Protein AF-A0A1Y0XZ09-F1 (afdb_monomer)

Sequence (210 aa):
MRRSHIVAVKHGRDKGRHFQITEMSAFDCEGWARNAVSEAYRCALASDAPLLQTLAGGFRDFFEAPEVEPIKLPSDGSLTADDPIIKQAQKERAQAAEEASEQKREQSPMQLVASIGLQLFYRLPRASQSAILNELMACVSVKVGEAYLPIMELRDTGWTLTEQAADEYVTDPLTVRLLQREAFAIHADFFTAAVPYIYQAVRARLSLYP

pLDDT: mean 79.14, std 11.54, range [51.84, 97.06]

Structure (mmCIF, N/CA/C/O backbone):
data_AF-A0A1Y0XZ09-F1
#
_entry.id   AF-A0A1Y0XZ09-F1
#
loop_
_atom_site.group_PDB
_atom_site.id
_atom_site.type_symbol
_atom_site.label_atom_id
_atom_site.label_alt_id
_atom_site.label_comp_id
_atom_site.label_asym_id
_atom_site.label_entity_id
_atom_site.label_seq_id
_atom_site.pdbx_PDB_ins_code
_atom_site.Cartn_x
_atom_site.Cartn_y
_atom_site.Cartn_z
_atom_site.occupancy
_atom_site.B_iso_or_equiv
_atom_site.auth_seq_id
_atom_site.auth_comp_id
_atom_site.auth_asym_id
_atom_site.auth_atom_id
_atom_site.pdbx_PDB_model_num
ATOM 1 N N . MET A 1 1 ? 7.298 19.647 2.225 1.00 67.50 1 MET A N 1
ATOM 2 C CA . MET A 1 1 ? 8.187 19.073 1.188 1.00 67.50 1 MET A CA 1
ATOM 3 C C . MET A 1 1 ? 7.806 17.607 1.052 1.00 67.50 1 MET A C 1
ATOM 5 O O . MET A 1 1 ? 7.663 16.981 2.092 1.00 67.50 1 MET A O 1
ATOM 9 N N . ARG A 1 2 ? 7.543 17.096 -0.160 1.00 87.25 2 ARG A N 1
ATOM 10 C CA . ARG A 1 2 ? 7.154 15.684 -0.360 1.00 87.25 2 ARG A CA 1
ATOM 11 C C . ARG A 1 2 ? 8.355 14.773 -0.114 1.00 87.25 2 ARG A C 1
ATOM 13 O O . ARG A 1 2 ? 9.469 15.135 -0.503 1.00 87.25 2 ARG A O 1
ATOM 20 N N . ARG A 1 3 ? 8.148 13.623 0.528 1.00 91.12 3 ARG A N 1
ATOM 21 C CA . ARG A 1 3 ? 9.209 12.627 0.721 1.00 91.12 3 ARG A CA 1
ATOM 22 C C . ARG A 1 3 ? 9.594 12.019 -0.627 1.00 91.12 3 ARG A C 1
ATOM 24 O O . ARG A 1 3 ? 8.759 11.842 -1.511 1.00 91.12 3 ARG A O 1
ATOM 31 N N . SER A 1 4 ? 10.873 11.696 -0.793 1.00 93.50 4 SER A N 1
ATOM 32 C CA . SER A 1 4 ? 11.333 10.917 -1.941 1.00 93.50 4 SER A CA 1
ATOM 33 C C . SER A 1 4 ? 12.348 9.877 -1.500 1.00 93.50 4 SER A C 1
ATOM 35 O O . SER A 1 4 ? 13.131 10.117 -0.579 1.00 93.50 4 SER A O 1
ATOM 37 N N . HIS A 1 5 ? 12.306 8.718 -2.142 1.00 94.19 5 HIS A N 1
ATOM 38 C CA . HIS A 1 5 ? 13.133 7.568 -1.820 1.00 94.19 5 HIS A CA 1
ATOM 39 C C . HIS A 1 5 ? 13.732 6.990 -3.103 1.00 94.19 5 HIS A C 1
ATOM 41 O O . HIS A 1 5 ? 13.018 6.783 -4.082 1.00 94.19 5 HIS A O 1
ATOM 47 N N . ILE A 1 6 ? 15.045 6.745 -3.110 1.00 96.44 6 ILE A N 1
ATOM 48 C CA . ILE A 1 6 ? 15.734 6.122 -4.245 1.00 96.44 6 ILE A CA 1
ATOM 49 C C . ILE A 1 6 ? 15.958 4.645 -3.932 1.00 96.44 6 ILE A C 1
ATOM 51 O O . ILE A 1 6 ? 16.632 4.300 -2.961 1.00 96.44 6 ILE A O 1
ATOM 55 N N . VAL A 1 7 ? 15.441 3.784 -4.802 1.00 96.19 7 VAL A N 1
ATOM 56 C CA . VAL A 1 7 ? 15.574 2.331 -4.740 1.00 96.19 7 VAL A CA 1
ATOM 57 C C . VAL A 1 7 ? 16.591 1.882 -5.783 1.00 96.19 7 VAL A C 1
ATOM 59 O O . VAL A 1 7 ? 16.366 2.023 -6.984 1.00 96.19 7 VAL A O 1
ATOM 62 N N . ALA A 1 8 ? 17.706 1.311 -5.329 1.00 95.94 8 ALA A N 1
ATOM 63 C CA . ALA A 1 8 ? 18.694 0.671 -6.195 1.00 95.94 8 ALA A CA 1
ATOM 64 C C . ALA A 1 8 ? 18.482 -0.850 -6.211 1.00 95.94 8 ALA A C 1
ATOM 66 O O . ALA A 1 8 ? 18.524 -1.507 -5.164 1.00 95.94 8 ALA A O 1
ATOM 67 N N . VAL A 1 9 ? 18.282 -1.428 -7.397 1.00 95.19 9 VAL A N 1
ATOM 68 C CA . VAL A 1 9 ? 18.053 -2.871 -7.549 1.00 95.19 9 VAL A CA 1
ATOM 69 C C . VAL A 1 9 ? 19.378 -3.630 -7.455 1.00 95.19 9 VAL A C 1
ATOM 71 O O . VAL A 1 9 ? 20.308 -3.402 -8.229 1.00 95.19 9 VAL A O 1
ATOM 74 N N . LYS A 1 10 ? 19.476 -4.561 -6.497 1.00 93.56 10 LYS A N 1
ATOM 75 C CA . LYS A 1 10 ? 20.728 -5.279 -6.179 1.00 93.56 10 LYS A CA 1
ATOM 76 C C . LYS A 1 10 ? 20.899 -6.615 -6.911 1.00 93.56 10 LYS A C 1
ATOM 78 O O . LYS A 1 10 ? 22.029 -7.069 -7.098 1.00 93.56 10 LYS A O 1
ATOM 83 N N . HIS A 1 11 ? 19.798 -7.246 -7.312 1.00 91.50 11 HIS A N 1
ATOM 84 C CA . HIS A 1 11 ? 19.760 -8.609 -7.850 1.00 91.50 11 HIS A CA 1
ATOM 85 C C . HIS A 1 11 ? 18.766 -8.710 -9.013 1.00 91.50 11 HIS A C 1
ATOM 87 O O . HIS A 1 11 ? 17.938 -7.821 -9.184 1.00 91.50 11 HIS A O 1
ATOM 93 N N . GLY A 1 12 ? 18.830 -9.805 -9.775 1.00 93.12 12 GLY A N 1
ATOM 94 C CA . GLY A 1 12 ? 17.902 -10.059 -10.879 1.00 93.12 12 GLY A CA 1
ATOM 95 C C . GLY A 1 12 ? 18.271 -9.338 -12.177 1.00 93.12 12 GLY A C 1
ATOM 96 O O . GLY A 1 12 ? 19.380 -8.812 -12.315 1.00 93.12 12 GLY A O 1
ATOM 97 N N . ARG A 1 13 ? 17.343 -9.343 -13.140 1.00 93.75 13 ARG A N 1
ATOM 98 C CA . ARG A 1 13 ? 17.569 -8.785 -14.492 1.00 93.75 13 ARG A CA 1
ATOM 99 C C . ARG A 1 13 ? 17.681 -7.260 -14.516 1.00 93.75 13 ARG A C 1
ATOM 101 O O . ARG A 1 13 ? 18.361 -6.714 -15.375 1.00 93.75 13 ARG A O 1
ATOM 108 N N . ASP A 1 14 ? 17.106 -6.589 -13.526 1.00 95.31 14 ASP A N 1
ATOM 109 C CA . ASP A 1 14 ? 17.149 -5.130 -13.391 1.00 95.31 14 ASP A CA 1
ATOM 110 C C . ASP A 1 14 ? 18.286 -4.635 -12.479 1.00 95.31 14 ASP A C 1
ATOM 112 O O . ASP A 1 14 ? 18.285 -3.482 -12.047 1.00 95.31 14 ASP A O 1
ATOM 116 N N . LYS A 1 15 ? 19.269 -5.487 -12.149 1.00 95.44 15 LYS A N 1
ATOM 117 C CA . LYS A 1 15 ? 20.400 -5.112 -11.288 1.00 95.44 15 LYS A CA 1
ATOM 118 C C . LYS A 1 15 ? 21.096 -3.841 -11.793 1.00 95.44 15 LYS A C 1
ATOM 120 O O . LYS A 1 15 ? 21.485 -3.749 -12.952 1.00 95.44 15 LYS A O 1
ATOM 125 N N . GLY A 1 16 ? 21.322 -2.890 -10.885 1.00 93.19 16 GLY A N 1
ATOM 126 C CA . GLY A 1 16 ? 21.976 -1.611 -11.177 1.00 93.19 16 GLY A CA 1
ATOM 127 C C . GLY A 1 16 ? 21.023 -0.512 -11.653 1.00 93.19 16 GLY A C 1
ATOM 128 O O . GLY A 1 16 ? 21.429 0.651 -11.715 1.00 93.19 16 GLY A O 1
ATOM 129 N N . ARG A 1 17 ? 19.751 -0.833 -11.926 1.00 94.88 17 ARG A N 1
ATOM 130 C CA . ARG A 1 17 ? 18.728 0.184 -12.178 1.00 94.88 17 ARG A CA 1
ATOM 131 C C . ARG A 1 17 ? 18.366 0.918 -10.893 1.00 94.88 17 ARG A C 1
ATOM 133 O O . ARG A 1 17 ? 18.389 0.351 -9.796 1.00 94.88 17 ARG A O 1
ATOM 140 N N . HIS A 1 18 ? 18.029 2.190 -11.063 1.00 96.44 18 HIS A N 1
ATOM 141 C CA . HIS A 1 18 ? 17.631 3.085 -9.987 1.00 96.44 18 HIS A CA 1
ATOM 142 C C . HIS A 1 18 ? 16.224 3.593 -10.256 1.00 96.44 18 HIS A C 1
ATOM 144 O O . HIS A 1 18 ? 15.925 4.052 -11.359 1.00 96.44 18 HIS A O 1
ATOM 150 N N . PHE A 1 19 ? 15.389 3.538 -9.230 1.00 97.06 19 PHE A N 1
ATOM 151 C CA . PHE A 1 19 ? 14.029 4.045 -9.258 1.00 97.06 19 PHE A CA 1
ATOM 152 C C . PHE A 1 19 ? 13.881 5.113 -8.185 1.00 97.06 19 PHE A C 1
ATOM 154 O O . PHE A 1 19 ? 14.426 4.978 -7.092 1.00 97.06 19 PHE A O 1
ATOM 161 N N . GLN A 1 20 ? 13.155 6.174 -8.493 1.00 96.75 20 GLN A N 1
ATOM 162 C CA . GLN A 1 20 ? 12.732 7.178 -7.537 1.00 96.75 20 GLN A CA 1
ATOM 163 C C . GLN A 1 20 ? 11.253 6.972 -7.248 1.00 96.75 20 GLN A C 1
ATOM 165 O O . GLN A 1 20 ? 10.439 6.868 -8.159 1.00 96.75 20 GLN A O 1
ATOM 170 N N . ILE A 1 21 ? 10.927 6.926 -5.968 1.00 96.38 21 ILE A N 1
ATOM 171 C CA . ILE A 1 21 ? 9.567 6.884 -5.458 1.00 96.38 21 ILE A CA 1
ATOM 172 C C . ILE A 1 21 ? 9.332 8.231 -4.799 1.00 96.38 21 ILE A C 1
ATOM 174 O O . ILE A 1 21 ? 10.033 8.590 -3.848 1.00 96.38 21 ILE A O 1
ATOM 178 N N . THR A 1 22 ? 8.388 8.997 -5.324 1.00 95.38 22 THR A N 1
ATOM 179 C CA . THR A 1 22 ? 8.042 10.311 -4.787 1.00 95.38 22 THR A CA 1
ATOM 180 C C . THR A 1 22 ? 6.669 10.223 -4.168 1.00 95.38 22 THR A C 1
ATOM 182 O O . THR A 1 22 ? 5.729 9.836 -4.839 1.00 95.38 22 THR A O 1
ATOM 185 N N . GLU A 1 23 ? 6.541 10.607 -2.905 1.00 94.00 23 GLU A N 1
ATOM 186 C CA . GLU A 1 23 ? 5.248 10.651 -2.229 1.00 94.00 23 GLU A CA 1
ATOM 187 C C . GLU A 1 23 ? 4.204 11.412 -3.069 1.00 94.00 23 GLU A C 1
ATOM 189 O O . GLU A 1 23 ? 4.498 12.477 -3.631 1.00 94.00 23 GLU A O 1
ATOM 194 N N . MET A 1 24 ? 2.994 10.858 -3.176 1.00 92.94 24 MET A N 1
ATOM 195 C CA . MET A 1 24 ? 1.895 11.486 -3.913 1.00 92.94 24 MET A CA 1
ATOM 196 C C . MET A 1 24 ? 1.403 12.758 -3.198 1.00 92.94 24 MET A C 1
ATOM 198 O O . MET A 1 24 ? 1.894 13.144 -2.132 1.00 92.94 24 MET A O 1
ATOM 202 N N . SER A 1 25 ? 0.458 13.490 -3.796 1.00 92.00 25 SER A N 1
ATOM 203 C CA . SER A 1 25 ? -0.171 14.590 -3.058 1.00 92.00 25 SER A CA 1
ATOM 204 C C . SER A 1 25 ? -0.990 14.036 -1.888 1.00 92.00 25 SER A C 1
ATOM 206 O O . SER A 1 25 ? -1.489 12.920 -1.962 1.00 92.00 25 SER A O 1
ATOM 208 N N . ALA A 1 26 ? -1.178 14.816 -0.818 1.00 88.06 26 ALA A N 1
ATOM 209 C CA . ALA A 1 26 ? -1.985 14.371 0.322 1.00 88.06 26 ALA A CA 1
ATOM 210 C C . ALA A 1 26 ? -3.408 13.938 -0.092 1.00 88.06 26 ALA A C 1
ATOM 212 O O . ALA A 1 26 ? -3.933 12.978 0.462 1.00 88.06 26 ALA A O 1
ATOM 213 N N . PHE A 1 27 ? -3.992 14.602 -1.099 1.00 87.69 27 PHE A N 1
ATOM 214 C CA . PHE A 1 27 ? -5.291 14.237 -1.668 1.00 87.69 27 PHE A CA 1
ATOM 215 C C . PHE A 1 27 ? -5.256 12.882 -2.383 1.00 87.69 27 PHE A C 1
ATOM 217 O O . PHE A 1 27 ? -6.149 12.065 -2.170 1.00 87.69 27 PHE A O 1
ATOM 224 N N . ASP A 1 28 ? -4.220 12.620 -3.183 1.00 89.88 28 ASP A N 1
ATOM 225 C CA . ASP A 1 28 ? -4.055 11.331 -3.867 1.00 89.88 28 ASP A CA 1
ATOM 226 C C . ASP A 1 28 ? -3.794 10.207 -2.858 1.00 89.88 28 ASP A C 1
ATOM 228 O O . ASP A 1 28 ? -4.369 9.129 -2.968 1.00 89.88 28 ASP A O 1
ATOM 232 N N . CYS A 1 29 ? -2.978 10.465 -1.829 1.00 88.19 29 CYS A N 1
ATOM 233 C CA . CYS A 1 29 ? -2.725 9.507 -0.757 1.00 88.19 29 CYS A CA 1
ATOM 234 C C . CYS A 1 29 ? -4.001 9.164 0.021 1.00 88.19 29 CYS A C 1
ATOM 236 O O . CYS A 1 29 ? -4.243 7.993 0.312 1.00 88.19 29 CYS A O 1
ATOM 238 N N . GLU A 1 30 ? -4.823 10.163 0.362 1.00 83.69 30 GLU A N 1
ATOM 239 C CA . GLU A 1 30 ? -6.111 9.937 1.025 1.00 83.69 30 GLU A CA 1
ATOM 240 C C . GLU A 1 30 ? -7.072 9.157 0.119 1.00 83.69 30 GLU A C 1
ATOM 242 O O . GLU A 1 30 ? -7.715 8.210 0.578 1.00 83.69 30 GLU A O 1
ATOM 247 N N . GLY A 1 31 ? -7.154 9.525 -1.164 1.00 85.94 31 GLY A N 1
ATOM 248 C CA . GLY A 1 31 ? -7.962 8.827 -2.164 1.00 85.94 31 GLY A CA 1
ATOM 249 C C . GLY A 1 31 ? -7.570 7.356 -2.284 1.00 85.94 31 GLY A C 1
ATOM 250 O O . GLY A 1 31 ? -8.417 6.474 -2.128 1.00 85.94 31 GLY A O 1
ATOM 251 N N . TRP A 1 32 ? -6.275 7.089 -2.438 1.00 88.81 32 TRP A N 1
ATOM 252 C CA . TRP A 1 32 ? -5.725 5.739 -2.456 1.00 88.81 32 TRP A CA 1
ATOM 253 C C . TRP A 1 32 ? -6.041 4.967 -1.166 1.00 88.81 32 TRP A C 1
ATOM 255 O O . TRP A 1 32 ? -6.543 3.843 -1.223 1.00 88.81 32 TRP A O 1
ATOM 265 N N . ALA A 1 33 ? -5.806 5.562 0.009 1.00 83.44 33 ALA A N 1
ATOM 266 C CA . ALA A 1 33 ? -6.058 4.901 1.290 1.00 83.44 33 ALA A CA 1
ATOM 267 C C . ALA A 1 33 ? -7.548 4.550 1.454 1.00 83.44 33 ALA A C 1
ATOM 269 O O . ALA A 1 33 ? -7.886 3.442 1.876 1.00 83.44 33 ALA A O 1
ATOM 270 N N . ARG A 1 34 ? -8.453 5.456 1.057 1.00 79.62 34 ARG A N 1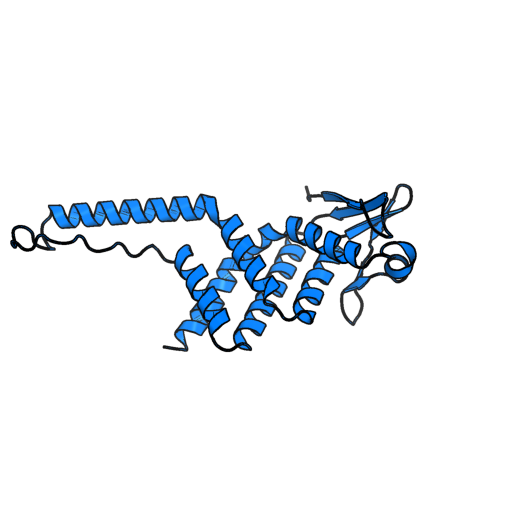
ATOM 271 C CA . ARG A 1 34 ? -9.905 5.215 1.026 1.00 79.62 34 ARG A CA 1
ATOM 272 C C . ARG A 1 34 ? -10.291 4.096 0.066 1.00 79.62 34 ARG A C 1
ATOM 274 O O . ARG A 1 34 ? -11.120 3.260 0.434 1.00 79.62 34 ARG A O 1
ATOM 281 N N . ASN A 1 35 ? -9.700 4.054 -1.127 1.00 84.31 35 ASN A N 1
ATOM 282 C CA . ASN A 1 35 ? -9.935 2.993 -2.106 1.00 84.31 35 ASN A CA 1
ATOM 283 C C . ASN A 1 35 ? -9.484 1.635 -1.556 1.00 84.31 35 ASN A C 1
ATOM 285 O O . ASN A 1 35 ? -10.267 0.683 -1.550 1.00 84.31 35 ASN A O 1
ATOM 289 N N . ALA A 1 36 ? -8.268 1.567 -1.007 1.00 81.94 36 ALA A N 1
ATOM 290 C CA . ALA A 1 36 ? -7.706 0.359 -0.410 1.00 81.94 36 ALA A CA 1
ATOM 291 C C . ALA A 1 36 ? -8.579 -0.183 0.733 1.00 81.94 36 ALA A C 1
ATOM 293 O O . ALA A 1 36 ? -8.870 -1.378 0.806 1.00 81.94 36 ALA A O 1
ATOM 294 N N . VAL A 1 37 ? -9.048 0.716 1.596 1.00 75.69 37 VAL A N 1
ATOM 295 C CA . VAL A 1 37 ? -9.983 0.408 2.680 1.00 75.69 37 VAL A CA 1
ATOM 296 C C . VAL A 1 37 ? -11.326 -0.091 2.159 1.00 75.69 37 VAL A C 1
ATOM 298 O O . VAL A 1 37 ? -11.847 -1.088 2.657 1.00 75.69 37 VAL A O 1
ATOM 301 N N . SER A 1 38 ? -11.909 0.605 1.185 1.00 78.44 38 SER A N 1
ATOM 302 C CA . SER A 1 38 ? -13.236 0.277 0.654 1.00 78.44 38 SER A CA 1
ATOM 303 C C . SER A 1 38 ? -13.236 -1.097 -0.005 1.00 78.44 38 SER A C 1
ATOM 305 O O . SER A 1 38 ? -14.184 -1.868 0.150 1.00 78.44 38 SER A O 1
ATOM 307 N N . GLU A 1 39 ? -12.146 -1.428 -0.692 1.00 81.75 39 GLU A N 1
ATOM 308 C CA . GLU A 1 39 ? -11.909 -2.752 -1.253 1.00 81.75 39 GLU A CA 1
ATOM 309 C C . GLU A 1 39 ? -11.793 -3.813 -0.152 1.00 81.75 39 GLU A C 1
ATOM 311 O O . GLU A 1 39 ? -12.484 -4.829 -0.203 1.00 81.75 39 GLU A O 1
ATOM 316 N N . ALA A 1 40 ? -10.991 -3.553 0.888 1.00 75.12 40 ALA A N 1
ATOM 317 C CA . ALA A 1 40 ? -10.848 -4.449 2.036 1.00 75.12 40 ALA A CA 1
ATOM 318 C C . ALA A 1 40 ? -12.187 -4.719 2.726 1.00 75.12 40 ALA A C 1
ATOM 320 O O . ALA A 1 40 ? -12.512 -5.870 3.021 1.00 75.12 40 ALA A O 1
ATOM 321 N N . TYR A 1 41 ? -12.997 -3.678 2.915 1.00 74.38 41 TYR A N 1
ATOM 322 C CA . TYR A 1 41 ? -14.344 -3.796 3.454 1.00 74.38 41 TYR A CA 1
ATOM 323 C C . TYR A 1 41 ? -15.259 -4.623 2.540 1.00 74.38 41 TYR A C 1
ATOM 325 O O . TYR A 1 41 ? -15.929 -5.537 3.018 1.00 74.38 41 TYR A O 1
ATOM 333 N N . ARG A 1 42 ? -15.257 -4.372 1.222 1.00 78.69 42 ARG A N 1
ATOM 334 C CA . ARG A 1 42 ? -16.059 -5.149 0.261 1.00 78.69 42 ARG A CA 1
ATOM 335 C C . ARG A 1 42 ? -15.681 -6.629 0.277 1.00 78.69 42 ARG A C 1
ATOM 337 O O . ARG A 1 42 ? -16.567 -7.480 0.293 1.00 78.69 42 ARG A O 1
ATOM 344 N N . CYS A 1 43 ? -14.388 -6.942 0.314 1.00 73.56 43 CYS A N 1
ATOM 345 C CA . CYS A 1 43 ? -13.918 -8.320 0.420 1.00 73.56 43 CYS A CA 1
ATOM 346 C C . CYS A 1 43 ? -14.302 -8.958 1.759 1.00 73.56 43 CYS A C 1
ATOM 348 O O . CYS A 1 43 ? -14.711 -10.115 1.776 1.00 73.56 43 CYS A O 1
ATOM 350 N N . ALA A 1 44 ? -14.236 -8.208 2.862 1.00 68.81 44 ALA A N 1
ATOM 351 C CA . ALA A 1 44 ? -14.658 -8.691 4.174 1.00 68.81 44 ALA A CA 1
ATOM 352 C C . ALA A 1 44 ? -16.167 -8.972 4.249 1.00 68.81 44 ALA A C 1
ATOM 354 O O . ALA A 1 44 ? -16.569 -9.923 4.910 1.00 68.81 44 ALA A O 1
ATOM 355 N N . LEU A 1 45 ? -16.999 -8.196 3.545 1.00 71.25 45 LEU A N 1
ATOM 356 C CA . LEU A 1 45 ? -18.433 -8.474 3.410 1.00 71.25 45 LEU A CA 1
ATOM 357 C C . LEU A 1 45 ? -18.732 -9.723 2.574 1.00 71.25 45 LEU A C 1
ATOM 359 O O . LEU A 1 45 ? -19.766 -10.352 2.781 1.00 71.25 45 LEU A O 1
ATOM 363 N N . ALA A 1 46 ? -17.867 -10.042 1.611 1.00 71.75 46 ALA A N 1
ATOM 364 C CA . ALA A 1 46 ? -18.010 -11.214 0.756 1.00 71.75 46 ALA A CA 1
ATOM 365 C C . ALA A 1 46 ? -17.474 -12.502 1.407 1.00 71.75 46 ALA A C 1
ATOM 367 O O . ALA A 1 46 ? -17.817 -13.591 0.953 1.00 71.75 46 ALA A O 1
ATOM 368 N N . SER A 1 47 ? -16.630 -12.395 2.440 1.00 62.50 47 SER A N 1
ATOM 369 C CA . SER A 1 47 ? -16.141 -13.544 3.203 1.00 62.50 47 SER A CA 1
ATOM 370 C C . SER A 1 47 ? -17.087 -13.889 4.349 1.00 62.50 47 SER A C 1
ATOM 372 O O . SER A 1 47 ? -17.559 -12.989 5.045 1.00 62.50 47 SER A O 1
ATOM 374 N N . ASP A 1 48 ? -17.270 -15.181 4.621 1.00 57.50 48 ASP A N 1
ATOM 375 C CA . ASP A 1 48 ? -17.867 -15.632 5.877 1.00 57.50 48 ASP A CA 1
ATOM 376 C C . ASP A 1 48 ? -17.097 -15.028 7.074 1.00 57.50 48 ASP A C 1
ATOM 378 O O . ASP A 1 48 ? -15.938 -14.623 6.962 1.00 57.50 48 ASP A O 1
ATOM 382 N N . ALA A 1 49 ? -17.759 -14.913 8.224 1.00 60.16 49 ALA A N 1
ATOM 383 C CA . ALA A 1 49 ? -17.434 -14.023 9.345 1.00 60.16 49 ALA A CA 1
ATOM 384 C C . ALA A 1 49 ? -15.982 -13.937 9.909 1.00 60.16 49 ALA A C 1
ATOM 386 O O . ALA A 1 49 ? -15.693 -12.905 10.528 1.00 60.16 49 ALA A O 1
ATOM 387 N N . PRO A 1 50 ? -15.046 -14.908 9.764 1.00 68.56 50 PRO A N 1
ATOM 388 C CA . PRO A 1 50 ? -13.744 -14.847 10.445 1.00 68.56 50 PRO A CA 1
ATOM 389 C C . PRO A 1 50 ? -12.891 -13.593 10.191 1.00 68.56 50 PRO A C 1
ATOM 391 O O . PRO A 1 50 ? -12.190 -13.130 11.097 1.00 68.56 50 PRO A O 1
ATOM 394 N N . LEU A 1 51 ? -12.943 -13.007 8.988 1.00 65.19 51 LEU A N 1
ATOM 395 C CA . LEU A 1 51 ? -12.197 -11.778 8.692 1.00 65.19 51 LEU A CA 1
ATOM 396 C C . LEU A 1 51 ? -12.785 -10.577 9.438 1.00 65.19 51 LEU A C 1
ATOM 398 O O . LEU A 1 51 ? -12.047 -9.832 10.084 1.00 65.19 51 LEU A O 1
ATOM 402 N N . LEU A 1 52 ? -14.110 -10.430 9.398 1.00 65.62 52 LEU A N 1
ATOM 403 C CA . LEU A 1 52 ? -14.824 -9.372 10.109 1.00 65.62 52 LEU A CA 1
ATOM 404 C C . LEU A 1 52 ? -14.652 -9.492 11.625 1.00 65.62 52 LEU A C 1
ATOM 406 O O . LEU A 1 52 ? -14.481 -8.473 12.280 1.00 65.62 52 LEU A O 1
ATOM 410 N N . GLN A 1 53 ? -14.619 -10.707 12.180 1.00 68.50 53 GLN A N 1
ATOM 411 C CA . GLN A 1 53 ? -14.348 -10.918 13.606 1.00 68.50 53 GLN A CA 1
ATOM 412 C C . GLN A 1 53 ? -12.903 -10.578 13.991 1.00 68.50 53 GLN A C 1
ATOM 414 O O . GLN A 1 53 ? -12.680 -9.963 15.030 1.00 68.50 53 GLN A O 1
ATOM 419 N N . THR A 1 54 ? -11.922 -10.911 13.142 1.00 68.62 54 THR A N 1
ATOM 420 C CA . THR A 1 54 ? -10.522 -10.500 13.371 1.00 68.62 54 THR A CA 1
ATOM 421 C C . THR A 1 54 ? -10.409 -8.972 13.397 1.00 68.62 54 THR A C 1
ATOM 423 O O . THR A 1 54 ? -9.739 -8.407 14.258 1.00 68.62 54 THR A O 1
ATOM 426 N N . LEU A 1 55 ? -11.095 -8.302 12.467 1.00 65.06 55 LEU A N 1
ATOM 427 C CA . LEU A 1 55 ? -11.151 -6.843 12.396 1.00 65.06 55 LEU A CA 1
ATOM 428 C C . LEU A 1 55 ? -11.852 -6.231 13.600 1.00 65.06 55 LEU A C 1
ATOM 430 O O . LEU A 1 55 ? -11.345 -5.280 14.184 1.00 65.06 55 LEU A O 1
ATOM 434 N N . ALA A 1 56 ? -12.992 -6.800 13.984 1.00 67.19 56 ALA A N 1
ATOM 435 C CA . ALA A 1 56 ? -13.740 -6.406 15.165 1.00 67.19 56 ALA A CA 1
ATOM 436 C C . ALA A 1 56 ? -12.865 -6.443 16.417 1.00 67.19 56 ALA A C 1
ATOM 438 O O . ALA A 1 56 ? -12.833 -5.464 17.150 1.00 67.19 56 ALA A O 1
ATOM 439 N N . GLY A 1 57 ? -12.145 -7.551 16.634 1.00 69.25 57 GLY A N 1
ATOM 440 C CA . GLY A 1 57 ? -11.258 -7.730 17.783 1.00 69.25 57 GLY A CA 1
ATOM 441 C C . GLY A 1 57 ? -10.114 -6.721 17.782 1.00 69.25 57 GLY A C 1
ATOM 442 O O . GLY A 1 57 ? -9.957 -5.981 18.745 1.00 69.25 57 GLY A O 1
ATOM 443 N N . GLY A 1 58 ? -9.393 -6.597 16.663 1.00 67.81 58 GLY A N 1
ATOM 444 C CA . GLY A 1 58 ? -8.283 -5.644 16.555 1.00 67.81 58 GLY A CA 1
ATOM 445 C C . GLY A 1 58 ? -8.709 -4.183 16.735 1.00 67.81 58 GLY A C 1
ATOM 446 O O . GLY A 1 58 ? -7.974 -3.395 17.326 1.00 67.81 58 GLY A O 1
ATOM 447 N N . PHE A 1 59 ? -9.905 -3.814 16.263 1.00 69.25 59 PHE A N 1
ATOM 448 C CA . PHE A 1 59 ? -10.454 -2.483 16.504 1.00 69.25 59 PHE A CA 1
ATOM 449 C C . PHE A 1 59 ? -10.969 -2.297 17.928 1.00 69.25 59 PHE A C 1
ATOM 451 O O . PHE A 1 59 ? -10.751 -1.229 18.494 1.00 69.25 59 PHE A O 1
ATOM 458 N N . ARG A 1 60 ? -11.622 -3.306 18.511 1.00 66.75 60 ARG A N 1
ATOM 459 C CA . ARG A 1 60 ? -12.098 -3.282 19.897 1.00 66.75 60 ARG A CA 1
ATOM 460 C C . ARG A 1 60 ? -10.944 -3.045 20.861 1.00 66.75 60 ARG A C 1
ATOM 462 O O . ARG A 1 60 ? -10.987 -2.087 21.621 1.00 66.75 60 ARG A O 1
ATOM 469 N N . ASP A 1 61 ? -9.878 -3.831 20.735 1.00 65.31 61 ASP A N 1
ATOM 470 C CA . ASP A 1 61 ? -8.686 -3.773 21.593 1.00 65.31 61 ASP A CA 1
ATOM 471 C C . ASP A 1 61 ? -7.947 -2.419 21.546 1.00 65.31 61 ASP A C 1
ATOM 473 O O . ASP A 1 61 ? -7.032 -2.167 22.341 1.00 65.31 61 ASP A O 1
ATOM 477 N N . PHE A 1 62 ? -8.311 -1.557 20.591 1.00 62.91 62 PHE A N 1
ATOM 478 C CA . PHE A 1 62 ? -7.679 -0.267 20.353 1.00 62.91 62 PHE A CA 1
ATOM 479 C C . PHE A 1 62 ? -8.593 0.939 20.589 1.00 62.91 62 PHE A C 1
ATOM 481 O O . PHE A 1 62 ? -8.193 1.913 21.234 1.00 62.91 62 PHE A O 1
ATOM 488 N N . PHE A 1 63 ? -9.808 0.903 20.043 1.00 63.66 63 PHE A N 1
ATOM 489 C CA . PHE A 1 63 ? -10.764 2.003 20.136 1.00 63.66 63 PHE A CA 1
ATOM 490 C C . PHE A 1 63 ? -11.607 1.940 21.401 1.00 63.66 63 PHE A C 1
ATOM 492 O O . PHE A 1 63 ? -11.999 2.993 21.905 1.00 63.66 63 PHE A O 1
ATOM 499 N N . GLU A 1 64 ? -11.880 0.752 21.933 1.00 67.62 64 GLU A N 1
ATOM 500 C CA . GLU A 1 64 ? -12.632 0.623 23.177 1.00 67.62 64 GLU A CA 1
ATOM 501 C C . GLU A 1 64 ? -11.684 0.753 24.373 1.00 67.62 64 GLU A C 1
ATOM 503 O O . GLU A 1 64 ? -10.509 0.384 24.317 1.00 67.62 64 GLU A O 1
ATOM 508 N N . ALA A 1 65 ? -12.171 1.383 25.442 1.00 59.16 65 ALA A N 1
ATOM 509 C CA . ALA A 1 65 ? -11.422 1.440 26.688 1.00 59.16 65 ALA A CA 1
ATOM 510 C C . ALA A 1 65 ? -11.295 0.012 27.250 1.00 59.16 65 ALA A C 1
ATOM 512 O O . ALA A 1 65 ? -12.249 -0.761 27.130 1.00 59.16 65 ALA A O 1
ATOM 513 N N . PRO A 1 66 ? -10.152 -0.357 27.855 1.00 63.22 66 PRO A N 1
ATOM 514 C CA . PRO A 1 66 ? -10.036 -1.645 28.524 1.00 63.22 66 PRO A CA 1
ATOM 515 C C . PRO A 1 66 ? -11.125 -1.759 29.599 1.00 63.22 66 PRO A C 1
ATOM 517 O O . PRO A 1 66 ? -11.296 -0.846 30.408 1.00 63.22 66 PRO A O 1
ATOM 520 N N . GLU A 1 67 ? -11.862 -2.871 29.615 1.00 65.44 67 GLU A N 1
ATOM 521 C CA . GLU A 1 67 ? -12.787 -3.152 30.713 1.00 65.44 67 GLU A CA 1
ATOM 522 C C . GLU A 1 67 ? -11.987 -3.245 32.018 1.00 65.44 67 GLU A C 1
ATOM 524 O O . GLU A 1 67 ? -11.091 -4.077 32.170 1.00 65.44 67 GLU A O 1
ATOM 529 N N . VAL A 1 68 ? -12.280 -2.354 32.965 1.00 70.12 68 VAL A N 1
ATOM 530 C CA . VAL A 1 68 ? -11.646 -2.368 34.284 1.00 70.12 68 VAL A CA 1
ATOM 531 C C . VAL A 1 68 ? -12.259 -3.519 35.072 1.00 70.12 68 VAL A C 1
ATOM 533 O O . VAL A 1 68 ? -13.420 -3.442 35.476 1.00 70.12 68 VAL A O 1
ATOM 536 N N . GLU A 1 69 ? -11.489 -4.589 35.292 1.00 73.62 69 GLU A N 1
ATOM 537 C CA . GLU A 1 69 ? -11.967 -5.713 36.096 1.00 73.62 69 GLU A CA 1
ATOM 538 C C . GLU A 1 69 ? -12.413 -5.226 37.488 1.00 73.62 69 GLU A C 1
ATOM 540 O O . GLU A 1 69 ? -11.670 -4.498 38.168 1.00 73.62 69 GLU A O 1
ATOM 545 N N . PRO A 1 70 ? -13.609 -5.636 37.948 1.00 75.75 70 PRO A N 1
ATOM 546 C CA . PRO A 1 70 ? -14.106 -5.240 39.252 1.00 75.75 70 PRO A CA 1
ATOM 547 C C . PRO A 1 70 ? -13.167 -5.733 40.356 1.00 75.75 70 PRO A C 1
ATOM 549 O O . PRO A 1 70 ? -12.638 -6.847 40.318 1.00 75.75 70 PRO A O 1
ATOM 552 N N . ILE A 1 71 ? -12.966 -4.892 41.372 1.00 76.75 71 ILE A N 1
ATOM 553 C CA . ILE A 1 71 ? -12.174 -5.253 42.551 1.00 76.75 71 ILE A CA 1
ATOM 554 C C . ILE A 1 71 ? -12.823 -6.476 43.207 1.00 76.75 71 ILE A C 1
ATOM 556 O O . ILE A 1 71 ? -13.991 -6.431 43.595 1.00 76.75 71 ILE A O 1
ATOM 560 N N . LYS A 1 72 ? -12.060 -7.567 43.340 1.00 81.00 72 LYS A N 1
ATOM 561 C CA . LYS A 1 72 ? -12.507 -8.759 44.067 1.00 81.00 72 LYS A CA 1
ATOM 562 C C . LYS A 1 72 ? -12.693 -8.390 45.536 1.00 81.00 72 LYS A C 1
ATOM 564 O O . LYS A 1 72 ? -11.719 -8.094 46.225 1.00 81.00 72 LYS A O 1
ATOM 569 N N . LEU A 1 73 ? -13.944 -8.386 45.986 1.00 76.94 73 LEU A N 1
ATOM 570 C CA . LEU A 1 73 ? -14.282 -8.134 47.382 1.00 76.94 73 LEU A CA 1
ATOM 571 C C . LEU A 1 73 ? -13.851 -9.331 48.245 1.00 76.94 73 LEU A C 1
ATOM 573 O O . LEU A 1 73 ? -13.977 -10.478 47.800 1.00 76.94 73 LEU A O 1
ATOM 577 N N . PRO A 1 74 ? -13.340 -9.093 49.462 1.00 77.06 74 PRO A N 1
ATOM 578 C CA . PRO A 1 74 ? -13.031 -10.169 50.389 1.00 77.06 74 PRO A CA 1
ATOM 579 C C . PRO A 1 74 ? -14.310 -10.930 50.769 1.00 77.06 74 PRO A C 1
ATOM 581 O O . PRO A 1 74 ? -15.374 -10.352 50.988 1.00 77.06 74 PRO A O 1
ATOM 584 N N . SER A 1 75 ? -14.208 -12.257 50.830 1.00 75.81 75 SER A N 1
ATOM 585 C CA . SER A 1 75 ? -15.345 -13.156 51.073 1.00 75.81 75 SER A CA 1
ATOM 586 C C . SER A 1 75 ? -15.885 -13.105 52.505 1.00 75.81 75 SER A C 1
ATOM 588 O O . SER A 1 75 ? -16.899 -13.731 52.796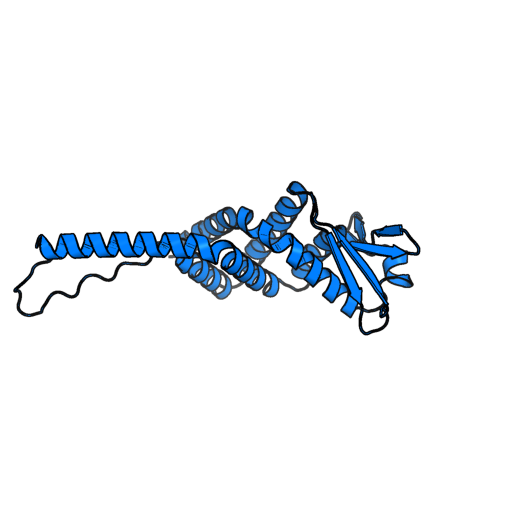 1.00 75.81 75 SER A O 1
ATOM 590 N N . ASP A 1 76 ? -15.200 -12.398 53.403 1.00 80.00 76 ASP A N 1
ATOM 591 C CA . ASP A 1 76 ? -15.563 -12.240 54.812 1.00 80.00 76 ASP A CA 1
ATOM 592 C C . ASP A 1 76 ? -16.613 -11.138 55.057 1.00 80.00 76 ASP A C 1
ATOM 594 O O . ASP A 1 76 ? -17.068 -10.969 56.186 1.00 80.00 76 ASP A O 1
ATOM 598 N N . GLY A 1 77 ? -17.021 -10.404 54.012 1.00 71.38 77 GLY A N 1
ATOM 599 C CA . GLY A 1 77 ? -18.042 -9.356 54.097 1.00 71.38 77 GLY A CA 1
ATOM 600 C C . GLY A 1 77 ? -17.572 -8.071 54.781 1.00 71.38 77 GLY A C 1
ATOM 601 O O . GLY A 1 77 ? -18.392 -7.199 55.060 1.00 71.38 77 GLY A O 1
ATOM 602 N N . SER A 1 78 ? -16.267 -7.937 55.040 1.00 74.06 78 SER A N 1
ATOM 603 C CA . SER A 1 78 ? -15.673 -6.770 55.708 1.00 74.06 78 SER A CA 1
ATOM 604 C C . SER A 1 78 ? -15.770 -5.474 54.896 1.00 74.06 78 SER A C 1
ATOM 606 O O . SER A 1 78 ? -15.713 -4.389 55.469 1.00 74.06 78 SER A O 1
ATOM 608 N N . LEU A 1 79 ? -15.940 -5.579 53.575 1.00 70.88 79 LEU A N 1
ATOM 609 C CA . LEU A 1 79 ? -16.050 -4.457 52.647 1.00 70.88 79 LEU A CA 1
ATOM 610 C C . LEU A 1 79 ? -17.192 -4.701 51.660 1.00 70.88 79 LEU A C 1
ATOM 612 O O . LEU A 1 79 ? -17.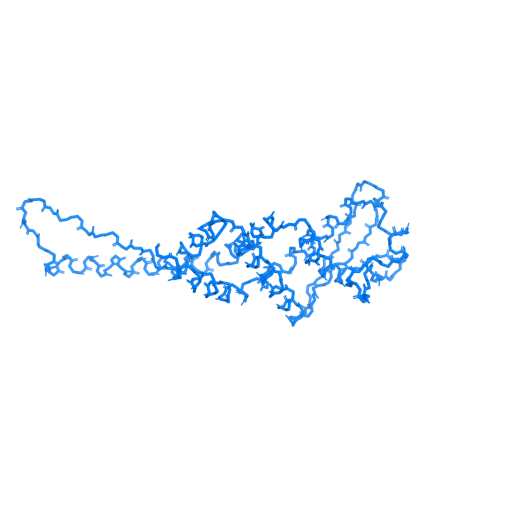362 -5.805 51.139 1.00 70.88 79 LEU A O 1
ATOM 616 N N . THR A 1 80 ? -17.957 -3.650 51.374 1.00 76.00 80 THR A N 1
ATOM 617 C CA . THR A 1 80 ? -19.052 -3.681 50.392 1.00 76.00 80 THR A CA 1
ATOM 618 C C . THR A 1 80 ? -18.690 -2.866 49.154 1.00 76.00 80 THR A C 1
ATOM 620 O O . THR A 1 80 ? -17.814 -2.006 49.200 1.00 76.00 80 THR A O 1
ATOM 623 N N . ALA A 1 81 ? -19.379 -3.104 48.035 1.00 71.19 81 ALA A N 1
ATOM 624 C CA . ALA A 1 81 ? -19.170 -2.336 46.804 1.00 71.19 81 ALA A CA 1
ATOM 625 C C . ALA A 1 81 ? -19.424 -0.823 46.976 1.00 71.19 81 ALA A C 1
ATOM 627 O O . ALA A 1 81 ? -18.885 -0.017 46.219 1.00 71.19 81 ALA A O 1
ATOM 628 N N . ASP A 1 82 ? -20.220 -0.437 47.977 1.00 76.69 82 ASP A N 1
ATOM 629 C CA . ASP A 1 82 ? -20.532 0.957 48.285 1.00 76.69 82 ASP A CA 1
ATOM 630 C C . ASP A 1 82 ? -19.540 1.633 49.233 1.00 76.69 82 ASP A C 1
ATOM 632 O O . ASP A 1 82 ? -19.651 2.844 49.454 1.00 76.69 82 ASP A O 1
ATOM 636 N N . ASP A 1 83 ? -18.567 0.883 49.756 1.00 82.88 83 ASP A N 1
ATOM 637 C CA . ASP A 1 83 ? -17.560 1.409 50.666 1.00 82.88 83 ASP A CA 1
ATOM 638 C C . ASP A 1 83 ? -16.751 2.530 49.981 1.00 82.88 83 ASP A C 1
ATOM 640 O O . ASP A 1 83 ? -16.283 2.350 48.847 1.00 82.88 83 ASP A O 1
ATOM 644 N N . PRO A 1 84 ? -16.574 3.700 50.624 1.00 82.50 84 PRO A N 1
ATOM 645 C CA . PRO A 1 84 ? -15.823 4.813 50.048 1.00 82.50 84 PRO A CA 1
ATOM 646 C C . PRO A 1 84 ? -14.400 4.421 49.628 1.00 82.50 84 PRO A C 1
ATOM 648 O O . PRO A 1 84 ? -13.900 4.953 48.637 1.00 82.50 84 PRO A O 1
ATOM 651 N N . ILE A 1 85 ? -13.772 3.460 50.317 1.00 81.81 85 ILE A N 1
ATOM 652 C CA . ILE A 1 85 ? -12.439 2.946 49.973 1.00 81.81 85 ILE A CA 1
ATOM 653 C C . ILE A 1 85 ? -12.491 2.168 48.652 1.00 81.81 85 ILE A C 1
ATOM 655 O O . ILE A 1 85 ? -11.641 2.359 47.781 1.00 81.81 85 ILE A O 1
ATOM 659 N N . ILE A 1 86 ? -13.517 1.333 48.466 1.00 79.31 86 ILE A N 1
ATOM 660 C CA . ILE A 1 86 ? -13.719 0.555 47.237 1.00 79.31 86 ILE A CA 1
ATOM 661 C C . ILE A 1 86 ? -14.052 1.483 46.064 1.00 79.31 86 ILE A C 1
ATOM 663 O O . ILE A 1 86 ? -13.477 1.326 44.986 1.00 79.31 86 ILE A O 1
ATOM 667 N N . LYS A 1 87 ? -14.908 2.493 46.267 1.00 82.12 87 LYS A N 1
ATOM 668 C CA . LYS A 1 87 ? -15.249 3.483 45.229 1.00 82.12 87 LYS A CA 1
ATOM 669 C C . LYS A 1 87 ? -14.047 4.316 44.797 1.00 82.12 87 LYS A C 1
ATOM 671 O O . LYS A 1 87 ? -13.857 4.534 43.601 1.00 82.12 87 LYS A O 1
ATOM 676 N N . GLN A 1 88 ? -13.225 4.757 45.747 1.00 85.44 88 GLN A N 1
ATOM 677 C CA . GLN A 1 88 ? -12.010 5.509 45.444 1.00 85.44 88 GLN A CA 1
ATOM 678 C C . GLN A 1 88 ? -11.003 4.643 44.673 1.00 85.44 88 GLN A C 1
ATOM 680 O O . GLN A 1 88 ? -10.508 5.070 43.634 1.00 85.44 88 GLN A O 1
ATOM 685 N N . ALA A 1 89 ? -10.788 3.395 45.098 1.00 82.31 89 ALA A N 1
ATOM 686 C CA . ALA A 1 89 ? -9.901 2.460 44.407 1.00 82.31 89 ALA A CA 1
ATOM 687 C C . ALA A 1 89 ? -10.393 2.097 42.991 1.00 82.31 89 ALA A C 1
ATOM 689 O O . ALA A 1 89 ? -9.589 1.944 42.071 1.00 82.31 89 ALA A O 1
ATOM 690 N N . GLN A 1 90 ? -11.710 1.975 42.784 1.00 83.38 90 GLN A N 1
ATOM 691 C CA . GLN A 1 90 ? -12.295 1.781 41.451 1.00 83.38 90 GLN A CA 1
ATOM 692 C C . GLN A 1 90 ? -12.072 3.003 40.558 1.00 83.38 90 GLN A C 1
ATOM 694 O O . GLN A 1 90 ? -11.698 2.848 39.398 1.00 83.38 90 GLN A O 1
ATOM 699 N N . LYS A 1 91 ? -12.259 4.212 41.099 1.00 84.69 91 LYS A N 1
ATOM 700 C CA . LYS A 1 91 ? -12.048 5.464 40.369 1.00 84.69 91 LYS A CA 1
ATOM 701 C C . LYS A 1 91 ? -10.585 5.654 39.968 1.00 84.69 91 LYS A C 1
ATOM 703 O O . LYS A 1 91 ? -10.321 5.973 38.816 1.00 84.69 91 LYS A O 1
ATOM 708 N N . GLU A 1 92 ? -9.648 5.405 40.879 1.00 85.88 92 GLU A N 1
ATOM 709 C CA . GLU A 1 92 ? -8.207 5.485 40.603 1.00 85.88 92 GLU A CA 1
ATOM 710 C C . GLU A 1 92 ? -7.770 4.456 39.554 1.00 85.88 92 GLU A C 1
ATOM 712 O O . GLU A 1 92 ? -7.003 4.780 38.651 1.00 85.88 92 GLU A O 1
ATOM 717 N N . ARG A 1 93 ? -8.307 3.229 39.608 1.00 81.38 93 ARG A N 1
ATOM 718 C CA . ARG A 1 93 ? -8.063 2.215 38.570 1.00 81.38 93 ARG A CA 1
ATOM 719 C C . ARG A 1 93 ? -8.652 2.598 37.220 1.00 81.38 93 ARG A C 1
ATOM 721 O O . ARG A 1 93 ? -8.003 2.358 36.210 1.00 81.38 93 ARG A O 1
ATOM 728 N N . ALA A 1 94 ? -9.852 3.175 37.198 1.00 80.81 94 ALA A N 1
ATOM 729 C CA . ALA A 1 94 ? -10.467 3.659 35.967 1.00 80.81 94 ALA A CA 1
ATOM 730 C C . ALA A 1 94 ? -9.645 4.791 35.341 1.00 80.81 94 ALA A C 1
ATOM 732 O O . ALA A 1 94 ? -9.371 4.737 34.149 1.00 80.81 94 ALA A O 1
ATOM 733 N N . GLN A 1 95 ? -9.170 5.741 36.150 1.00 83.31 95 GLN A N 1
ATOM 734 C CA . GLN A 1 95 ? -8.294 6.824 35.694 1.00 83.31 95 GLN A CA 1
ATOM 735 C C . GLN A 1 95 ? -6.947 6.299 35.187 1.00 83.31 95 GLN A C 1
ATOM 737 O O . GLN A 1 95 ? -6.537 6.644 34.087 1.00 83.31 95 GLN A O 1
ATOM 742 N N . ALA A 1 96 ? -6.294 5.394 35.920 1.00 82.62 96 ALA A N 1
ATOM 743 C CA . ALA A 1 96 ? -5.038 4.791 35.476 1.00 82.62 96 ALA A CA 1
ATOM 744 C C . ALA A 1 96 ? -5.206 3.954 34.192 1.00 82.62 96 ALA A C 1
ATOM 746 O O . ALA A 1 96 ? -4.310 3.919 33.350 1.00 82.62 96 ALA A O 1
ATOM 747 N N . ALA A 1 97 ? -6.347 3.277 34.025 1.00 78.12 97 ALA A N 1
ATOM 748 C CA . ALA A 1 97 ? -6.672 2.542 32.805 1.00 78.12 97 ALA A CA 1
ATOM 749 C C . ALA A 1 97 ? -6.953 3.483 31.622 1.00 78.12 97 ALA A C 1
ATOM 751 O O . ALA A 1 97 ? -6.540 3.186 30.501 1.00 78.12 97 ALA A O 1
ATOM 752 N N . GLU A 1 98 ? -7.611 4.618 31.868 1.00 76.25 98 GLU A N 1
ATOM 753 C CA . GLU A 1 98 ? -7.853 5.671 30.881 1.00 76.25 98 GLU A CA 1
ATOM 754 C C . GLU A 1 98 ? -6.530 6.303 30.429 1.00 76.25 98 GLU A C 1
ATOM 756 O O . GLU A 1 98 ? -6.227 6.259 29.237 1.00 76.25 98 GLU A O 1
ATOM 761 N N . GLU A 1 99 ? -5.673 6.725 31.362 1.00 78.75 99 GLU A N 1
ATOM 762 C CA . GLU A 1 99 ? -4.334 7.271 31.091 1.00 78.75 99 GLU A CA 1
ATOM 763 C C . GLU A 1 99 ? -3.428 6.264 30.359 1.00 78.75 99 GLU A C 1
ATOM 765 O O . GLU A 1 99 ? -2.740 6.612 29.397 1.00 78.75 99 GLU A O 1
ATOM 770 N N . ALA A 1 100 ? -3.451 4.984 30.753 1.00 72.44 100 ALA A N 1
ATOM 771 C CA . ALA A 1 100 ? -2.717 3.930 30.052 1.00 72.44 100 ALA A CA 1
ATOM 772 C C . ALA A 1 100 ? -3.272 3.682 28.639 1.00 72.44 100 ALA A C 1
ATOM 774 O O . ALA A 1 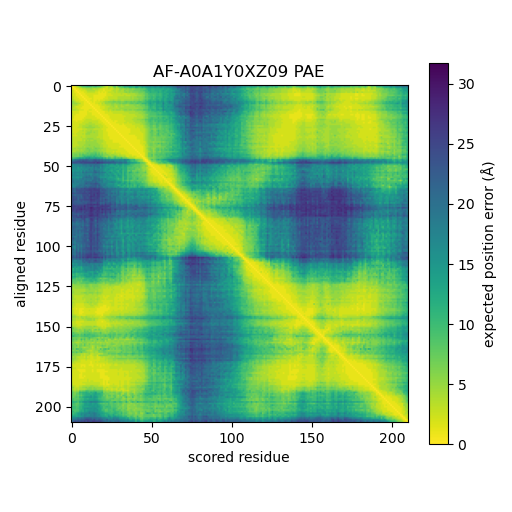100 ? -2.507 3.397 27.713 1.00 72.44 100 ALA A O 1
ATOM 775 N N . SER A 1 101 ? -4.591 3.799 28.449 1.00 64.50 101 SER A N 1
ATOM 776 C CA . SER A 1 101 ? -5.216 3.705 27.128 1.00 64.50 101 SER A CA 1
ATOM 777 C C . SER A 1 101 ? -4.840 4.894 26.244 1.00 64.50 101 SER A C 1
ATOM 779 O O . SER A 1 101 ? -4.552 4.694 25.067 1.00 64.50 101 SER A O 1
ATOM 781 N N . GLU A 1 102 ? -4.757 6.104 26.801 1.00 66.19 102 GLU A N 1
ATOM 782 C CA . GLU A 1 102 ? -4.319 7.314 26.102 1.00 66.19 102 GLU A CA 1
ATOM 783 C C . GLU A 1 102 ? -2.844 7.220 25.704 1.00 66.19 102 GLU A C 1
ATOM 785 O O . GLU A 1 102 ? -2.524 7.369 24.527 1.00 66.19 102 GLU A O 1
ATOM 790 N N . GLN A 1 103 ? -1.954 6.821 26.616 1.00 65.06 103 GLN A N 1
ATOM 791 C CA . GLN A 1 103 ? -0.538 6.601 26.294 1.00 65.06 103 GLN A CA 1
ATOM 792 C C . GLN A 1 103 ? -0.336 5.498 25.240 1.00 65.06 103 GLN A C 1
ATOM 794 O O . GLN A 1 103 ? 0.482 5.641 24.326 1.00 65.06 103 GLN A O 1
ATOM 799 N N . LYS A 1 104 ? -1.112 4.404 25.304 1.00 62.75 104 LYS A N 1
ATOM 800 C CA . LYS A 1 104 ? -1.106 3.343 24.279 1.00 62.75 104 LYS A CA 1
ATOM 801 C C . LYS A 1 104 ? -1.637 3.855 22.932 1.00 62.75 104 LYS A C 1
ATOM 803 O O . LYS A 1 104 ? -1.104 3.467 21.886 1.00 62.75 104 LYS A O 1
ATOM 808 N N . ARG A 1 105 ? -2.649 4.730 22.941 1.00 59.59 105 ARG A N 1
ATOM 809 C CA . ARG A 1 105 ? -3.217 5.399 21.754 1.00 59.59 105 ARG A CA 1
ATOM 810 C C . ARG A 1 105 ? -2.286 6.449 21.158 1.00 59.59 105 ARG A C 1
ATOM 812 O O . ARG A 1 105 ? -2.390 6.680 19.961 1.00 59.59 105 ARG A O 1
ATOM 819 N N . GLU A 1 106 ? -1.379 7.038 21.934 1.00 55.31 106 GLU A N 1
ATOM 820 C CA . GLU A 1 106 ? -0.375 7.997 21.453 1.00 55.31 106 GLU A CA 1
ATOM 821 C C . GLU A 1 106 ? 0.874 7.311 20.877 1.00 55.31 106 GLU A C 1
ATOM 823 O O . GLU A 1 106 ? 1.388 7.735 19.842 1.00 55.31 106 GLU A O 1
ATOM 828 N N . GLN A 1 107 ? 1.351 6.219 21.487 1.00 54.41 107 GLN A N 1
ATOM 829 C CA . GLN A 1 107 ? 2.596 5.556 21.063 1.00 54.41 107 GLN A CA 1
ATOM 830 C C . GLN A 1 107 ? 2.410 4.495 19.964 1.00 54.41 107 GLN A C 1
ATOM 832 O O . GLN A 1 107 ? 3.344 4.230 19.206 1.00 54.41 107 GLN A O 1
ATOM 837 N N . SER A 1 108 ? 1.224 3.886 19.844 1.00 56.41 108 SER A N 1
ATOM 838 C CA . SER A 1 108 ? 0.961 2.783 18.902 1.00 56.41 108 SER A CA 1
ATOM 839 C C . SER A 1 108 ? -0.015 3.024 17.729 1.00 56.41 108 SER A C 1
ATOM 841 O O . SER A 1 108 ? -0.221 2.071 16.971 1.00 56.41 108 SER A O 1
ATOM 843 N N . PRO A 1 109 ? -0.590 4.222 17.474 1.00 54.69 109 PRO A N 1
ATOM 844 C CA . PRO A 1 109 ? -1.633 4.374 16.461 1.00 54.69 109 PRO A CA 1
ATOM 845 C C . PRO A 1 109 ? -1.081 4.097 15.064 1.00 54.69 109 PRO A C 1
ATOM 847 O O . PRO A 1 109 ? -1.657 3.303 14.335 1.00 54.69 109 PRO A O 1
ATOM 850 N N . MET A 1 110 ? 0.092 4.632 14.716 1.00 54.06 110 MET A N 1
ATOM 851 C CA . MET A 1 110 ? 0.715 4.371 13.414 1.00 54.06 110 MET A CA 1
ATOM 852 C C . MET A 1 110 ? 1.081 2.898 13.210 1.00 54.06 110 MET A C 1
ATOM 854 O O . MET A 1 110 ? 0.856 2.361 12.130 1.00 54.06 110 MET A O 1
ATOM 858 N N . GLN A 1 111 ? 1.640 2.230 14.223 1.00 58.34 111 GLN A N 1
ATOM 859 C CA . GLN A 1 111 ? 2.078 0.835 14.095 1.00 58.34 111 GLN A CA 1
ATOM 860 C C . GLN A 1 111 ? 0.892 -0.129 14.052 1.00 58.34 111 GLN A C 1
ATOM 862 O O . GLN A 1 111 ? 0.896 -1.085 13.272 1.00 58.34 111 GLN A O 1
ATOM 867 N N . LEU A 1 112 ? -0.153 0.133 14.841 1.00 61.03 112 LEU A N 1
ATOM 868 C CA . LEU A 1 112 ? -1.352 -0.687 14.809 1.00 61.03 112 LEU A CA 1
ATOM 869 C C . LEU A 1 112 ? -2.140 -0.457 13.521 1.00 61.03 112 LEU A C 1
ATOM 871 O O . LEU A 1 112 ? -2.518 -1.418 12.866 1.00 61.03 112 LEU A O 1
ATOM 875 N N . VAL A 1 113 ? -2.331 0.793 13.107 1.00 59.62 113 VAL A N 1
ATOM 876 C CA . VAL A 1 113 ? -3.008 1.109 11.848 1.00 59.62 113 VAL A CA 1
ATOM 877 C C . VAL A 1 113 ? -2.261 0.520 10.660 1.00 59.62 113 VAL A C 1
ATOM 879 O O . VAL A 1 113 ? -2.879 -0.120 9.812 1.00 59.62 113 VAL A O 1
ATOM 882 N N . ALA A 1 114 ? -0.938 0.682 10.612 1.00 63.06 114 ALA A N 1
ATOM 883 C CA . ALA A 1 114 ? -0.129 0.074 9.569 1.00 63.06 114 ALA A CA 1
ATOM 884 C C . ALA A 1 114 ? -0.235 -1.454 9.608 1.00 63.06 114 ALA A C 1
ATOM 886 O O . ALA A 1 114 ? -0.320 -2.065 8.550 1.00 63.06 114 ALA A O 1
ATOM 887 N N . SER A 1 115 ? -0.285 -2.082 10.791 1.00 65.94 115 SER A N 1
ATOM 888 C CA . SER A 1 115 ? -0.397 -3.543 10.903 1.00 65.94 115 SER A CA 1
ATOM 889 C C . SER A 1 115 ? -1.789 -4.078 10.545 1.00 65.94 115 SER A C 1
ATOM 891 O O . SER A 1 115 ? -1.867 -5.057 9.806 1.00 65.94 115 SER A O 1
ATOM 893 N N . ILE A 1 116 ? -2.880 -3.422 10.960 1.00 67.75 116 ILE A N 1
ATOM 894 C CA . ILE A 1 116 ? -4.254 -3.750 10.540 1.00 67.75 116 ILE A CA 1
ATOM 895 C C . ILE A 1 116 ? -4.405 -3.520 9.033 1.00 67.75 116 ILE A C 1
ATOM 897 O O . ILE A 1 116 ? -4.905 -4.397 8.330 1.00 67.75 116 ILE A O 1
ATOM 901 N N . GLY A 1 117 ? -3.923 -2.384 8.521 1.00 67.69 117 GLY A N 1
ATOM 902 C CA . GLY A 1 117 ? -3.899 -2.068 7.093 1.00 67.69 117 GLY A CA 1
ATOM 903 C C . GLY A 1 117 ? -3.126 -3.112 6.284 1.00 67.69 117 GLY A C 1
ATOM 904 O O . GLY A 1 117 ? -3.639 -3.597 5.278 1.00 67.69 117 GLY A O 1
ATOM 905 N N . LEU A 1 118 ? -1.951 -3.548 6.762 1.00 66.31 118 LEU A N 1
ATOM 906 C CA . LEU A 1 118 ? -1.177 -4.636 6.152 1.00 66.31 118 LEU A CA 1
ATOM 907 C C . LEU A 1 118 ? -1.951 -5.957 6.156 1.00 66.31 118 LEU A C 1
ATOM 909 O O . LEU A 1 118 ? -2.008 -6.640 5.138 1.00 66.31 118 LEU A O 1
ATOM 913 N N . GLN A 1 119 ? -2.517 -6.345 7.301 1.00 67.62 119 GLN A N 1
ATOM 914 C CA . GLN A 1 119 ? -3.238 -7.612 7.444 1.00 67.62 119 GLN A CA 1
ATOM 915 C C . GLN A 1 119 ? -4.479 -7.654 6.551 1.00 67.62 119 GLN A C 1
ATOM 917 O O . GLN A 1 119 ? -4.744 -8.676 5.918 1.00 67.62 119 GLN A O 1
ATOM 922 N N . LEU A 1 120 ? -5.209 -6.541 6.465 1.00 68.06 120 LEU A N 1
ATOM 923 C CA . LEU A 1 120 ? -6.317 -6.359 5.534 1.00 68.06 120 LEU A CA 1
ATOM 924 C C . LEU A 1 120 ? -5.855 -6.502 4.096 1.00 68.06 120 LEU A C 1
ATOM 926 O O . LEU A 1 120 ? -6.398 -7.312 3.345 1.00 68.06 120 LEU A O 1
ATOM 930 N N . PHE A 1 121 ? -4.820 -5.746 3.743 1.00 71.38 121 PHE A N 1
ATOM 931 C CA . PHE A 1 121 ? -4.267 -5.740 2.406 1.00 71.38 121 PHE A CA 1
ATOM 932 C C . PHE A 1 121 ? -3.834 -7.150 1.973 1.00 71.38 121 PHE A C 1
ATOM 934 O O . PHE A 1 121 ? -4.211 -7.601 0.896 1.00 71.38 121 PHE A O 1
ATOM 941 N N . TYR A 1 122 ? -3.142 -7.908 2.830 1.00 70.75 122 TYR A N 1
ATOM 942 C CA . TYR A 1 122 ? -2.710 -9.275 2.514 1.00 70.75 122 TYR A CA 1
ATOM 943 C C . TYR A 1 122 ? -3.845 -10.301 2.412 1.00 70.75 122 TYR A C 1
ATOM 945 O O . TYR A 1 122 ? -3.637 -11.366 1.825 1.00 70.75 122 TYR A O 1
ATOM 953 N N . ARG A 1 123 ? -5.032 -10.008 2.952 1.00 72.62 123 ARG A N 1
ATOM 954 C CA . ARG A 1 123 ? -6.210 -10.886 2.861 1.00 72.62 123 ARG A CA 1
ATOM 955 C C . ARG A 1 123 ? -7.110 -10.585 1.664 1.00 72.62 123 ARG A C 1
ATOM 957 O O . ARG A 1 123 ? -7.991 -11.386 1.363 1.00 72.62 123 ARG A O 1
ATOM 964 N N . LEU A 1 124 ? -6.880 -9.479 0.959 1.00 77.25 124 LEU A N 1
ATOM 965 C CA . LEU A 1 124 ? -7.568 -9.180 -0.294 1.00 77.25 124 LEU A CA 1
ATOM 966 C C . LEU A 1 124 ? -7.291 -10.258 -1.359 1.00 77.25 124 LEU A C 1
ATOM 968 O O . LEU A 1 124 ? -6.183 -10.801 -1.402 1.00 77.25 124 LEU A O 1
ATOM 972 N N . PRO A 1 125 ? -8.230 -10.530 -2.284 1.00 83.38 125 PRO A N 1
ATOM 973 C CA . PRO A 1 125 ? -7.938 -11.292 -3.492 1.00 83.38 125 PRO A CA 1
ATOM 974 C C . PRO A 1 125 ? -6.747 -10.687 -4.241 1.00 83.38 125 PRO A C 1
ATOM 976 O O . PRO A 1 125 ? -6.589 -9.466 -4.291 1.00 83.38 125 PRO A O 1
ATOM 979 N N . ARG A 1 126 ? -5.919 -11.525 -4.881 1.00 82.00 126 ARG A N 1
ATOM 980 C CA . ARG A 1 126 ? -4.719 -11.042 -5.591 1.00 82.00 126 ARG A CA 1
ATOM 981 C C . ARG A 1 126 ? -5.024 -9.956 -6.626 1.00 82.00 126 ARG A C 1
ATOM 983 O O . ARG A 1 126 ? -4.226 -9.038 -6.762 1.00 82.00 126 ARG A O 1
ATOM 990 N N . ALA A 1 127 ? -6.159 -10.047 -7.320 1.00 84.19 127 ALA A N 1
ATOM 991 C CA . ALA A 1 127 ? -6.585 -9.032 -8.281 1.00 84.19 127 ALA A CA 1
ATOM 992 C C . ALA A 1 127 ? -6.797 -7.660 -7.612 1.00 84.19 127 ALA A C 1
ATOM 994 O O . ALA A 1 127 ? -6.248 -6.665 -8.076 1.00 84.19 127 ALA A O 1
ATOM 995 N N . SER A 1 128 ? -7.503 -7.627 -6.478 1.00 85.25 128 SER A N 1
ATOM 996 C CA . SER A 1 128 ? -7.733 -6.414 -5.685 1.00 85.25 128 SER A CA 1
ATOM 997 C C . SER A 1 128 ? -6.430 -5.841 -5.116 1.00 85.25 128 SER A C 1
ATOM 999 O O . SER A 1 128 ? -6.190 -4.641 -5.220 1.00 85.25 128 SER A O 1
ATOM 1001 N N . GLN A 1 129 ? -5.539 -6.696 -4.590 1.00 84.50 129 GLN A N 1
ATOM 1002 C CA . GLN A 1 129 ? -4.206 -6.270 -4.135 1.00 84.50 129 GLN A CA 1
ATOM 1003 C C . GLN A 1 129 ? -3.419 -5.594 -5.259 1.00 84.50 129 GLN A C 1
ATOM 1005 O O . GLN A 1 129 ? -2.840 -4.527 -5.066 1.00 84.50 129 GLN A O 1
ATOM 1010 N N . SER A 1 130 ? -3.392 -6.223 -6.435 1.00 83.88 130 SER A N 1
ATOM 1011 C CA . SER A 1 130 ? -2.693 -5.696 -7.602 1.00 83.88 130 SER A CA 1
ATOM 1012 C C . SER A 1 130 ? -3.270 -4.361 -8.058 1.00 83.88 130 SER A C 1
ATOM 1014 O O . SER A 1 130 ? -2.489 -3.460 -8.334 1.00 83.88 130 SER A O 1
ATOM 1016 N N . ALA A 1 131 ? -4.594 -4.197 -8.086 1.00 84.62 131 ALA A N 1
ATOM 1017 C CA . ALA A 1 131 ? -5.220 -2.931 -8.465 1.00 84.62 131 ALA A CA 1
ATOM 1018 C C . ALA A 1 131 ? -4.798 -1.779 -7.532 1.00 84.62 131 ALA A C 1
ATOM 1020 O O . ALA A 1 131 ? -4.325 -0.748 -8.005 1.00 84.62 131 ALA A O 1
ATOM 1021 N N . ILE A 1 132 ? -4.870 -1.997 -6.214 1.00 87.69 132 ILE A N 1
ATOM 1022 C CA . ILE A 1 132 ? -4.489 -1.001 -5.198 1.00 87.69 132 ILE A CA 1
ATOM 1023 C C . ILE A 1 132 ? -2.994 -0.664 -5.259 1.00 87.69 132 ILE A C 1
ATOM 1025 O O . ILE A 1 132 ? -2.608 0.494 -5.114 1.00 87.69 132 ILE A O 1
ATOM 1029 N N . LEU A 1 133 ? -2.126 -1.665 -5.441 1.00 88.00 133 LEU A N 1
ATOM 1030 C CA . LEU A 1 133 ? -0.683 -1.423 -5.532 1.00 88.00 133 LEU A CA 1
ATOM 1031 C C . LEU A 1 133 ? -0.293 -0.767 -6.854 1.00 88.00 133 LEU A C 1
ATOM 1033 O O . LEU A 1 133 ? 0.653 0.011 -6.875 1.00 88.00 133 LEU A O 1
ATOM 1037 N N . ASN A 1 134 ? -0.987 -1.062 -7.952 1.00 86.38 134 ASN A N 1
ATOM 1038 C CA . ASN A 1 134 ? -0.711 -0.431 -9.240 1.00 86.38 134 ASN A CA 1
ATOM 1039 C C . ASN A 1 134 ? -1.045 1.063 -9.220 1.00 86.38 134 ASN A C 1
ATOM 1041 O O . ASN A 1 134 ? -0.329 1.837 -9.845 1.00 86.38 134 ASN A O 1
ATOM 1045 N N . GLU A 1 135 ? -2.063 1.478 -8.462 1.00 88.69 135 GLU A N 1
ATOM 1046 C CA . GLU A 1 135 ? -2.335 2.899 -8.214 1.00 88.69 135 GLU A CA 1
ATOM 1047 C C . GLU A 1 135 ? -1.144 3.582 -7.524 1.00 88.69 135 GLU A C 1
ATOM 1049 O O . GLU A 1 135 ? -0.675 4.615 -7.995 1.00 88.69 135 GLU A O 1
ATOM 1054 N N . LEU A 1 136 ? -0.557 2.955 -6.496 1.00 89.56 136 LEU A N 1
ATOM 1055 C CA . LEU A 1 136 ? 0.663 3.475 -5.862 1.00 89.56 136 LEU A CA 1
ATOM 1056 C C . LEU A 1 136 ? 1.849 3.557 -6.818 1.00 89.56 136 LEU A C 1
ATOM 1058 O O . LEU A 1 136 ? 2.700 4.430 -6.668 1.00 89.56 136 LEU A O 1
ATOM 1062 N N . MET A 1 137 ? 1.940 2.661 -7.797 1.00 91.62 137 MET A N 1
ATOM 1063 C CA . MET A 1 137 ? 3.058 2.657 -8.738 1.00 91.62 137 MET A CA 1
ATOM 1064 C C . MET A 1 137 ? 3.093 3.912 -9.626 1.00 91.62 137 MET A C 1
ATOM 1066 O O . MET A 1 137 ? 4.140 4.195 -10.207 1.00 91.62 137 MET A O 1
ATOM 1070 N N . ALA A 1 138 ? 2.014 4.706 -9.687 1.00 91.12 138 ALA A N 1
ATOM 1071 C CA . ALA A 1 138 ? 1.992 6.014 -10.352 1.00 91.12 138 ALA A CA 1
ATOM 1072 C C . ALA A 1 138 ? 3.042 6.995 -9.801 1.00 91.12 138 ALA A C 1
ATOM 1074 O O . ALA A 1 138 ? 3.456 7.930 -10.483 1.00 91.12 138 ALA A O 1
ATOM 1075 N N . CYS A 1 139 ? 3.496 6.769 -8.569 1.00 93.69 139 CYS A N 1
ATOM 1076 C CA . CYS A 1 139 ? 4.477 7.602 -7.889 1.00 93.69 139 CYS A CA 1
ATOM 1077 C C . CYS A 1 139 ? 5.943 7.210 -8.184 1.00 93.69 139 CYS A C 1
ATOM 1079 O O . CYS A 1 139 ? 6.877 7.787 -7.617 1.00 93.69 139 CYS A O 1
ATOM 1081 N N . VAL A 1 140 ? 6.149 6.205 -9.045 1.00 95.75 140 VAL A N 1
ATOM 1082 C CA . VAL A 1 140 ? 7.456 5.610 -9.333 1.00 95.75 140 VAL A CA 1
ATOM 1083 C C . VAL A 1 140 ? 7.984 6.072 -10.689 1.00 95.75 140 VAL A C 1
ATOM 1085 O O . VAL A 1 140 ? 7.302 6.003 -11.713 1.00 95.75 140 VAL A O 1
ATOM 1088 N N . SER A 1 141 ? 9.255 6.461 -10.696 1.00 96.06 141 SER A N 1
ATOM 1089 C CA . SER A 1 141 ? 10.004 6.844 -11.887 1.00 96.06 141 SER A CA 1
ATOM 1090 C C . SER A 1 141 ? 11.325 6.085 -11.964 1.00 96.06 141 SER A C 1
ATOM 1092 O O . SER A 1 141 ? 11.950 5.809 -10.944 1.00 96.06 141 SER A O 1
ATOM 1094 N N . VAL A 1 142 ? 11.793 5.761 -13.163 1.00 96.19 142 VAL A N 1
ATOM 1095 C CA . VAL A 1 142 ? 13.092 5.118 -13.406 1.00 96.19 142 VAL A CA 1
ATOM 1096 C C . VAL A 1 142 ? 14.127 6.150 -13.843 1.00 96.19 142 VAL A C 1
ATOM 1098 O O . VAL A 1 142 ? 13.811 7.073 -14.592 1.00 96.19 142 VAL A O 1
ATOM 1101 N N . LYS A 1 143 ? 15.373 6.007 -13.380 1.00 96.19 143 LYS A N 1
ATOM 1102 C CA . LYS A 1 143 ? 16.487 6.855 -13.815 1.00 96.19 143 LYS A CA 1
ATOM 1103 C C . LYS A 1 143 ? 16.960 6.443 -15.212 1.00 96.19 143 LYS A C 1
ATOM 1105 O O . LYS A 1 143 ? 17.429 5.319 -15.391 1.00 96.19 143 LYS A O 1
ATOM 1110 N N . VAL A 1 144 ? 16.909 7.372 -16.165 1.00 93.00 144 VAL A N 1
ATOM 1111 C CA . VAL A 1 144 ? 17.416 7.216 -17.536 1.00 93.00 144 VAL A CA 1
ATOM 1112 C C . VAL A 1 144 ? 18.339 8.392 -17.848 1.00 93.00 144 VAL A C 1
ATOM 1114 O O . VAL A 1 144 ? 17.905 9.540 -17.940 1.00 93.00 144 VAL A O 1
ATOM 1117 N N . GLY A 1 145 ? 19.642 8.118 -17.964 1.00 91.75 145 GLY A N 1
ATOM 1118 C CA . GLY A 1 145 ? 20.661 9.169 -18.022 1.00 91.75 145 GLY A CA 1
ATOM 1119 C C . GLY A 1 145 ? 20.617 10.049 -16.767 1.00 91.75 145 GLY A C 1
ATOM 1120 O O . GLY A 1 145 ? 20.725 9.546 -15.648 1.00 91.75 145 GLY A O 1
ATOM 1121 N N . GLU A 1 146 ? 20.421 11.354 -16.960 1.00 92.31 146 GLU A N 1
ATOM 1122 C CA . GLU A 1 146 ? 20.289 12.341 -15.876 1.00 92.31 146 GLU A CA 1
ATOM 1123 C C . GLU A 1 146 ? 18.829 12.634 -15.476 1.00 92.31 146 GLU A C 1
ATOM 1125 O O . GLU A 1 146 ? 18.589 13.399 -14.544 1.00 92.31 146 GLU A O 1
ATOM 1130 N N . ALA A 1 147 ? 17.844 12.028 -16.149 1.00 93.44 147 ALA A N 1
ATOM 1131 C CA . ALA A 1 147 ? 16.421 12.277 -15.916 1.00 93.44 147 ALA A CA 1
ATOM 1132 C C . ALA A 1 147 ? 15.723 11.101 -15.213 1.00 93.44 147 ALA A C 1
ATOM 1134 O O . ALA A 1 147 ? 16.199 9.965 -15.237 1.00 93.44 147 ALA A O 1
ATOM 1135 N N . TYR A 1 148 ? 14.562 11.379 -14.616 1.00 93.44 148 TYR A N 1
ATOM 1136 C CA . TYR A 1 148 ? 13.644 10.368 -14.095 1.00 93.44 148 TYR A CA 1
ATOM 1137 C C . TYR A 1 148 ? 12.369 10.352 -14.934 1.00 93.44 148 TYR A C 1
ATOM 1139 O O . TYR A 1 148 ? 11.729 11.389 -15.100 1.00 93.44 148 TYR A O 1
ATOM 1147 N N . LEU A 1 149 ? 12.015 9.179 -15.457 1.00 91.81 149 LEU A N 1
ATOM 1148 C CA . LEU A 1 149 ? 10.842 8.979 -16.307 1.00 91.81 149 LEU A CA 1
ATOM 1149 C C . LEU A 1 149 ? 9.792 8.143 -15.568 1.00 91.81 149 LEU A C 1
ATOM 1151 O O . LEU A 1 149 ? 10.169 7.136 -14.964 1.00 91.81 149 LEU A O 1
ATOM 1155 N N . PRO A 1 150 ? 8.502 8.513 -15.606 1.00 92.50 150 PRO A N 1
ATOM 1156 C CA . PRO A 1 150 ? 7.449 7.723 -14.975 1.00 92.50 150 PRO A CA 1
ATOM 1157 C C . PRO A 1 150 ? 7.354 6.342 -15.632 1.00 92.50 150 PRO A C 1
ATOM 1159 O O . PRO A 1 150 ? 7.470 6.219 -16.851 1.00 92.50 150 PRO A O 1
ATOM 1162 N N . ILE A 1 151 ? 7.137 5.300 -14.825 1.00 91.88 151 ILE A N 1
ATOM 1163 C CA . ILE A 1 151 ? 7.004 3.924 -15.343 1.00 91.88 151 ILE A CA 1
ATOM 1164 C C . ILE A 1 151 ? 5.553 3.491 -15.548 1.00 91.88 151 ILE A C 1
ATOM 1166 O O . ILE A 1 151 ? 5.317 2.461 -16.172 1.00 91.88 151 ILE A O 1
ATOM 1170 N N . MET A 1 152 ? 4.594 4.259 -15.029 1.00 88.69 152 MET A N 1
ATOM 1171 C CA . MET A 1 152 ? 3.162 3.985 -15.132 1.00 88.69 152 MET A CA 1
ATOM 1172 C C . MET A 1 152 ? 2.444 5.079 -15.918 1.00 88.69 152 MET A C 1
ATOM 1174 O O . MET A 1 152 ? 2.823 6.249 -15.868 1.00 88.69 152 MET A O 1
ATOM 1178 N N . GLU A 1 153 ? 1.344 4.702 -16.555 1.00 86.12 153 GLU A N 1
ATOM 1179 C CA . GLU A 1 153 ? 0.373 5.612 -17.157 1.00 86.12 153 GLU A CA 1
ATOM 1180 C C . GLU A 1 153 ? -1.059 5.165 -16.834 1.00 86.12 153 GLU A C 1
ATOM 1182 O O . GLU A 1 153 ? -1.325 3.978 -16.618 1.00 86.12 153 GLU A O 1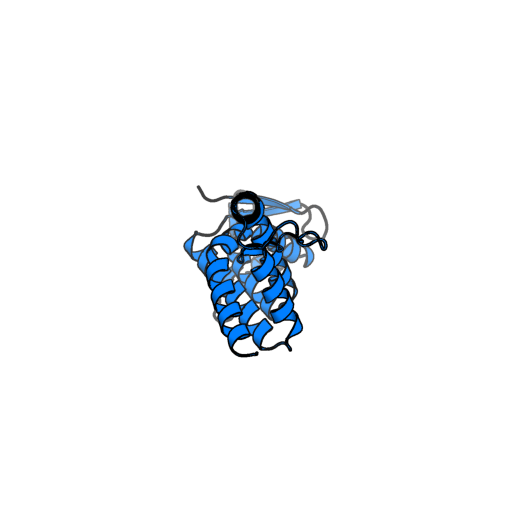
ATOM 1187 N N . LEU A 1 154 ? -1.981 6.126 -16.774 1.00 82.94 154 LEU A N 1
ATOM 1188 C CA . LEU A 1 154 ? -3.399 5.865 -16.553 1.00 82.94 154 LEU A CA 1
ATOM 1189 C C . LEU A 1 154 ? -4.093 5.649 -17.903 1.00 82.94 154 LEU A C 1
ATOM 1191 O O . LEU A 1 154 ? -4.072 6.534 -18.757 1.00 82.94 154 LEU A O 1
ATOM 1195 N N . ARG A 1 155 ? -4.728 4.487 -18.080 1.00 83.06 155 ARG A N 1
ATOM 1196 C CA . ARG A 1 155 ? -5.553 4.139 -19.249 1.00 83.06 155 ARG A CA 1
ATOM 1197 C C . ARG A 1 155 ? -6.999 3.870 -18.820 1.00 83.06 155 ARG A C 1
ATOM 1199 O O . ARG A 1 155 ? -7.284 3.770 -17.628 1.00 83.06 155 ARG A O 1
ATOM 1206 N N . ASP A 1 156 ? -7.900 3.665 -19.782 1.00 81.00 156 ASP A N 1
ATOM 1207 C CA . ASP A 1 156 ? -9.321 3.355 -19.521 1.00 81.00 156 ASP A CA 1
ATOM 1208 C C . ASP A 1 156 ? -9.520 2.119 -18.622 1.00 81.00 156 ASP A C 1
ATOM 1210 O O . ASP A 1 156 ? -10.505 2.010 -17.896 1.00 81.00 156 ASP A O 1
ATOM 1214 N N . THR A 1 157 ? -8.565 1.185 -18.646 1.00 75.94 157 THR A N 1
ATOM 1215 C CA . THR A 1 157 ? -8.566 -0.046 -17.841 1.00 75.94 157 THR A CA 1
ATOM 1216 C C . THR A 1 157 ? -7.842 0.090 -16.496 1.00 75.94 157 THR A C 1
ATOM 1218 O O . THR A 1 157 ? -7.719 -0.899 -15.774 1.00 75.94 157 THR A O 1
ATOM 1221 N N . GLY A 1 158 ? -7.334 1.280 -16.163 1.00 80.94 158 GLY A N 1
ATOM 1222 C CA . GLY A 1 158 ? -6.570 1.568 -14.948 1.00 80.94 158 GLY A CA 1
ATOM 1223 C C . GLY A 1 158 ? -5.080 1.827 -15.191 1.00 80.94 158 GLY A C 1
ATOM 1224 O O . GLY A 1 158 ? -4.637 2.047 -16.318 1.00 80.94 158 GLY A O 1
ATOM 1225 N N . TRP A 1 159 ? -4.307 1.824 -14.103 1.00 81.62 159 TRP A N 1
ATOM 1226 C CA . TRP A 1 159 ? -2.864 2.066 -14.119 1.00 81.62 159 TRP A CA 1
ATOM 1227 C C . TRP A 1 159 ? -2.094 0.871 -14.687 1.00 81.62 159 TRP A C 1
ATOM 1229 O O . TRP A 1 159 ? -2.169 -0.241 -14.154 1.00 81.62 159 TRP A O 1
ATOM 1239 N N . THR A 1 160 ? -1.305 1.115 -15.731 1.00 84.75 160 THR 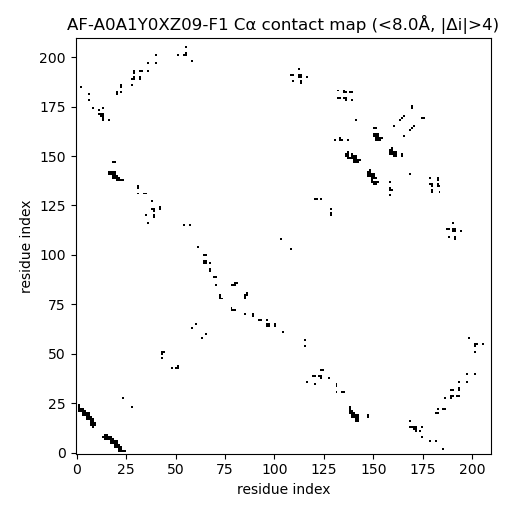A N 1
ATOM 1240 C CA . THR A 1 160 ? -0.465 0.105 -16.390 1.00 84.75 160 THR A CA 1
ATOM 1241 C C . THR A 1 160 ? 0.969 0.593 -16.536 1.00 84.75 160 THR A C 1
ATOM 1243 O O . THR A 1 160 ? 1.202 1.797 -16.623 1.00 84.75 160 THR A O 1
ATOM 1246 N N . LEU A 1 161 ? 1.930 -0.338 -16.592 1.00 83.81 161 LEU A N 1
ATOM 1247 C CA . LEU A 1 161 ? 3.289 0.004 -17.011 1.00 83.81 161 LEU A CA 1
ATOM 1248 C C . LEU A 1 161 ? 3.240 0.593 -18.424 1.00 83.81 161 LEU A C 1
ATOM 1250 O O . LEU A 1 161 ? 2.483 0.101 -19.264 1.00 83.81 161 LEU A O 1
ATOM 1254 N N . THR A 1 162 ? 4.047 1.619 -18.685 1.00 86.62 162 THR A N 1
ATOM 1255 C CA . THR A 1 162 ? 4.254 2.080 -20.062 1.00 86.62 162 THR A CA 1
ATOM 1256 C C . THR A 1 162 ? 4.914 0.957 -20.864 1.00 86.62 162 THR A C 1
ATOM 1258 O O . THR A 1 162 ? 5.676 0.165 -20.306 1.00 86.62 162 THR A O 1
ATOM 1261 N N . GLU A 1 163 ? 4.639 0.871 -22.167 1.00 82.44 163 GLU A N 1
ATOM 1262 C CA . GLU A 1 163 ? 5.225 -0.162 -23.043 1.00 82.44 163 GLU A CA 1
ATOM 1263 C C . GLU A 1 163 ? 6.757 -0.162 -22.938 1.00 82.44 163 GLU A C 1
ATOM 1265 O O . GLU A 1 163 ? 7.379 -1.187 -22.671 1.00 82.44 163 GLU A O 1
ATOM 1270 N N . GLN A 1 164 ? 7.354 1.032 -22.971 1.00 81.56 164 GLN A N 1
ATOM 1271 C CA . GLN A 1 164 ? 8.786 1.200 -22.769 1.00 81.56 164 GLN A CA 1
ATOM 1272 C C . GLN A 1 164 ? 9.250 0.740 -21.378 1.00 81.56 164 GLN A C 1
ATOM 1274 O O . GLN A 1 164 ? 10.285 0.089 -21.256 1.00 81.56 164 GLN A O 1
ATOM 1279 N N . ALA A 1 165 ? 8.506 1.048 -20.310 1.00 79.94 165 ALA A N 1
ATOM 1280 C CA . ALA A 1 165 ? 8.881 0.585 -18.979 1.00 79.94 165 ALA A CA 1
ATOM 1281 C C . ALA A 1 165 ? 8.790 -0.937 -18.845 1.00 79.94 165 ALA A C 1
ATOM 1283 O O . ALA A 1 165 ? 9.674 -1.525 -18.226 1.00 79.94 165 ALA A O 1
ATOM 1284 N N . ALA A 1 166 ? 7.769 -1.569 -19.423 1.00 81.62 166 ALA A N 1
ATOM 1285 C CA . ALA A 1 166 ? 7.592 -3.017 -19.393 1.00 81.62 166 ALA A CA 1
ATOM 1286 C C . ALA A 1 166 ? 8.696 -3.754 -20.169 1.00 81.62 166 ALA A C 1
ATOM 1288 O O . ALA A 1 166 ? 9.217 -4.758 -19.681 1.00 81.62 166 ALA A O 1
ATOM 1289 N N . ASP A 1 167 ? 9.089 -3.230 -21.331 1.00 84.06 167 ASP A N 1
ATOM 1290 C CA . ASP A 1 167 ? 10.040 -3.903 -22.218 1.00 84.06 167 ASP A CA 1
ATOM 1291 C C . ASP A 1 167 ? 11.502 -3.573 -21.891 1.00 84.06 167 ASP A C 1
ATOM 1293 O O . ASP A 1 167 ? 12.375 -4.441 -21.967 1.00 84.06 167 ASP A O 1
ATOM 1297 N N . GLU A 1 168 ? 11.789 -2.327 -21.504 1.00 87.56 168 GLU A N 1
ATOM 1298 C CA . GLU A 1 168 ? 13.160 -1.823 -21.399 1.00 87.56 168 GLU A CA 1
ATOM 1299 C C . GLU A 1 168 ? 13.625 -1.622 -19.956 1.00 87.56 168 GLU A C 1
ATOM 1301 O O . GLU A 1 168 ? 14.814 -1.792 -19.678 1.00 87.56 168 GLU A O 1
ATOM 1306 N N . TYR A 1 169 ? 12.737 -1.247 -19.026 1.00 88.31 169 TYR A N 1
ATOM 1307 C CA . TYR A 1 169 ? 13.143 -0.730 -17.709 1.00 88.31 169 TYR A CA 1
ATOM 1308 C C . TYR A 1 169 ? 12.797 -1.619 -16.515 1.00 88.31 169 TYR A C 1
ATOM 1310 O O . TYR A 1 169 ? 13.535 -1.614 -15.530 1.00 88.31 169 TYR A O 1
ATOM 1318 N N . VAL A 1 170 ? 11.713 -2.382 -16.592 1.00 89.88 170 VAL A N 1
ATOM 1319 C CA . VAL A 1 170 ? 11.210 -3.251 -15.526 1.00 89.88 170 VAL A CA 1
ATOM 1320 C C . VAL A 1 170 ? 11.070 -4.656 -16.095 1.00 89.88 170 VAL A C 1
ATOM 1322 O O . VAL A 1 170 ? 9.980 -5.139 -16.386 1.00 89.88 170 VAL A O 1
ATOM 1325 N N . THR A 1 171 ? 12.213 -5.310 -16.283 1.00 89.88 171 THR A N 1
ATOM 1326 C CA . THR A 1 171 ? 12.281 -6.609 -16.961 1.00 89.88 171 THR A CA 1
ATOM 1327 C C . THR A 1 171 ? 12.138 -7.787 -15.994 1.00 89.88 171 THR A C 1
ATOM 1329 O O . THR A 1 171 ? 11.825 -8.904 -16.414 1.00 89.88 171 THR A O 1
ATOM 1332 N N . ASP A 1 172 ? 12.354 -7.572 -14.692 1.00 90.62 172 ASP A N 1
ATOM 1333 C CA . ASP A 1 172 ? 12.233 -8.585 -13.646 1.00 90.62 172 ASP A CA 1
ATOM 1334 C C . ASP A 1 172 ? 10.912 -8.438 -12.857 1.00 90.62 172 ASP A C 1
ATOM 1336 O O . ASP A 1 172 ? 10.691 -7.414 -12.205 1.00 90.62 172 ASP A O 1
ATOM 1340 N N . PRO A 1 173 ? 10.041 -9.469 -12.815 1.00 87.25 173 PRO A N 1
ATOM 13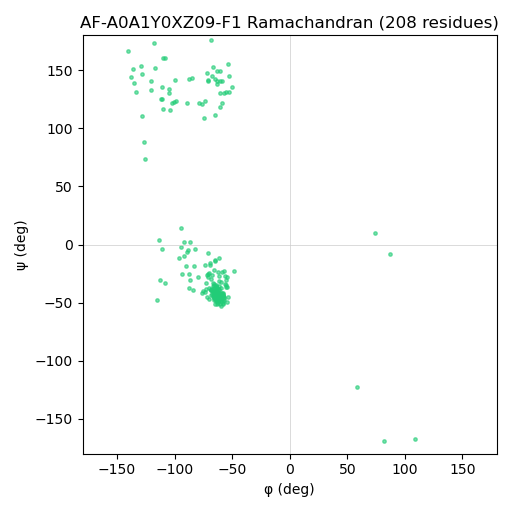41 C CA . PRO A 1 173 ? 8.828 -9.452 -11.996 1.00 87.25 173 PRO A CA 1
ATOM 1342 C C . PRO A 1 173 ? 9.079 -9.161 -10.509 1.00 87.25 173 PRO A C 1
ATOM 1344 O O . PRO A 1 173 ? 8.203 -8.621 -9.827 1.00 87.25 173 PRO A O 1
ATOM 1347 N N . LEU A 1 174 ? 10.262 -9.507 -9.984 1.00 89.06 174 LEU A N 1
ATOM 1348 C CA . LEU A 1 174 ? 10.619 -9.211 -8.595 1.00 89.06 174 LEU A CA 1
ATOM 1349 C C . LEU A 1 174 ? 10.880 -7.718 -8.364 1.00 89.06 174 LEU A C 1
ATOM 1351 O O 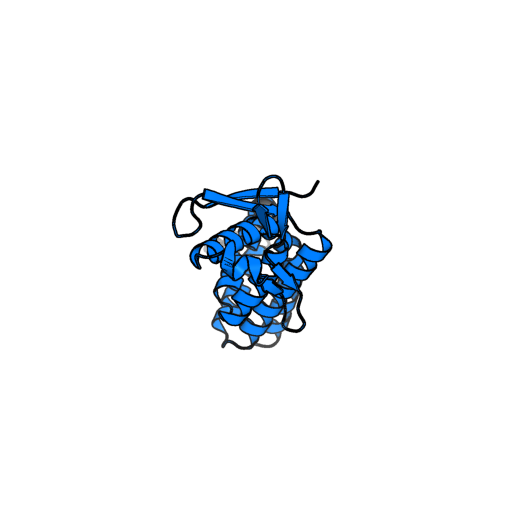. LEU A 1 174 ? 10.638 -7.235 -7.255 1.00 89.06 174 LEU A O 1
ATOM 1355 N N . THR A 1 175 ? 11.290 -6.974 -9.394 1.00 92.12 175 THR A N 1
ATOM 1356 C CA . THR A 1 175 ? 11.440 -5.515 -9.324 1.00 92.12 175 THR A CA 1
ATOM 1357 C C . THR A 1 175 ? 10.094 -4.851 -9.067 1.00 92.12 175 THR A C 1
ATOM 1359 O O . THR A 1 175 ? 9.999 -4.010 -8.180 1.00 92.12 175 THR A O 1
ATOM 1362 N N . VAL A 1 176 ? 9.024 -5.281 -9.747 1.00 89.81 176 VAL A N 1
ATOM 1363 C CA . VAL A 1 176 ? 7.669 -4.744 -9.517 1.00 89.81 176 VAL A CA 1
ATOM 1364 C C . VAL A 1 176 ? 7.257 -4.922 -8.056 1.00 89.81 176 VAL A C 1
ATOM 1366 O O . VAL A 1 176 ? 6.795 -3.979 -7.422 1.00 89.81 176 VAL A O 1
ATOM 1369 N N . ARG A 1 177 ? 7.481 -6.111 -7.483 1.00 87.62 177 ARG A N 1
ATOM 1370 C CA . ARG A 1 177 ? 7.151 -6.393 -6.075 1.00 87.62 177 ARG A CA 1
ATOM 1371 C C . ARG A 1 177 ? 7.967 -5.555 -5.096 1.00 87.62 177 ARG A C 1
ATOM 1373 O O . ARG A 1 177 ? 7.421 -5.094 -4.097 1.00 87.62 177 ARG A O 1
ATOM 1380 N N . LEU A 1 178 ? 9.253 -5.361 -5.379 1.00 90.12 178 LEU A N 1
ATOM 1381 C CA . LEU A 1 178 ? 10.114 -4.480 -4.597 1.00 90.12 178 LEU A CA 1
ATOM 1382 C C . LEU A 1 178 ? 9.577 -3.045 -4.618 1.00 90.12 178 LEU A C 1
ATOM 1384 O O . LEU A 1 178 ? 9.369 -2.464 -3.559 1.00 90.12 178 LEU A O 1
ATOM 1388 N N . LEU A 1 179 ? 9.303 -2.499 -5.802 1.00 92.06 179 LEU A N 1
ATOM 1389 C CA . LEU A 1 179 ? 8.821 -1.127 -5.954 1.00 92.06 179 LEU A CA 1
ATOM 1390 C C . LEU A 1 179 ? 7.456 -0.924 -5.295 1.00 92.06 179 LEU A C 1
ATOM 1392 O O . LEU A 1 179 ? 7.279 0.052 -4.577 1.00 92.06 179 LEU A O 1
ATOM 1396 N N . GLN A 1 180 ? 6.535 -1.879 -5.441 1.00 90.44 180 GLN A N 1
ATOM 1397 C CA . GLN A 1 180 ? 5.245 -1.859 -4.748 1.00 90.44 180 GLN A CA 1
ATOM 1398 C C . GLN A 1 180 ? 5.412 -1.818 -3.224 1.00 90.44 180 GLN A C 1
ATOM 1400 O O . GLN A 1 180 ? 4.699 -1.080 -2.551 1.00 90.44 180 GLN A O 1
ATOM 1405 N N . ARG A 1 181 ? 6.359 -2.584 -2.664 1.00 87.75 181 ARG A N 1
ATOM 1406 C CA . ARG A 1 181 ? 6.645 -2.578 -1.221 1.00 87.75 181 ARG A CA 1
ATOM 1407 C C . ARG A 1 181 ? 7.170 -1.223 -0.753 1.00 87.75 181 ARG A C 1
ATOM 1409 O O . ARG A 1 181 ? 6.692 -0.708 0.253 1.00 87.75 181 ARG A O 1
ATOM 1416 N N . GLU A 1 182 ? 8.147 -0.665 -1.459 1.00 91.12 182 GLU A N 1
ATOM 1417 C CA . GLU A 1 182 ? 8.743 0.625 -1.092 1.00 91.12 182 GLU A CA 1
ATOM 1418 C C . GLU A 1 182 ? 7.741 1.781 -1.279 1.00 91.12 182 GLU A C 1
ATOM 1420 O O . GLU A 1 182 ? 7.633 2.658 -0.422 1.00 91.12 182 GLU A O 1
ATOM 1425 N N . ALA A 1 183 ? 6.931 1.742 -2.344 1.00 92.12 183 ALA A N 1
ATOM 1426 C CA . ALA A 1 183 ? 5.842 2.689 -2.572 1.00 92.12 183 ALA A CA 1
ATOM 1427 C C . ALA A 1 183 ? 4.736 2.552 -1.521 1.00 92.12 183 ALA A C 1
ATOM 1429 O O . ALA A 1 183 ? 4.169 3.547 -1.094 1.00 92.12 183 ALA A O 1
ATOM 1430 N N . PHE A 1 184 ? 4.435 1.349 -1.041 1.00 88.25 184 PHE A N 1
ATOM 1431 C CA . PHE A 1 184 ? 3.508 1.193 0.075 1.00 88.25 184 PHE A CA 1
ATOM 1432 C C . PHE A 1 184 ? 4.082 1.798 1.363 1.00 88.25 184 PHE A C 1
ATOM 1434 O O . PHE A 1 184 ? 3.393 2.537 2.061 1.00 88.25 184 PHE A O 1
ATOM 1441 N N . ALA A 1 185 ? 5.352 1.518 1.672 1.00 84.38 185 ALA A N 1
ATOM 1442 C CA . ALA A 1 185 ? 5.989 1.955 2.912 1.00 84.38 185 ALA A CA 1
ATOM 1443 C C . ALA A 1 185 ? 5.998 3.483 3.075 1.00 84.38 185 ALA A C 1
ATOM 1445 O O . ALA A 1 185 ? 5.782 3.975 4.181 1.00 84.38 185 ALA A O 1
ATOM 1446 N N . ILE A 1 186 ? 6.198 4.231 1.985 1.00 89.12 186 ILE A N 1
ATOM 1447 C CA . ILE A 1 186 ? 6.183 5.700 2.025 1.00 89.12 186 ILE A CA 1
ATOM 1448 C C . ILE A 1 186 ? 4.770 6.288 2.182 1.00 89.12 186 ILE A C 1
ATOM 1450 O O . ILE A 1 186 ? 4.666 7.438 2.576 1.00 89.12 186 ILE A O 1
ATOM 1454 N N . HIS A 1 187 ? 3.700 5.532 1.908 1.00 87.75 187 HIS A N 1
ATOM 1455 C CA . HIS A 1 187 ? 2.310 6.014 1.994 1.00 87.75 187 HIS A CA 1
ATOM 1456 C C . HIS A 1 187 ? 1.507 5.393 3.148 1.00 87.75 187 HIS A C 1
ATOM 1458 O O . HIS A 1 187 ? 0.348 5.746 3.365 1.00 87.75 187 HIS A O 1
ATOM 1464 N N . ALA A 1 188 ? 2.091 4.449 3.889 1.00 80.56 188 ALA A N 1
ATOM 1465 C CA . ALA A 1 188 ? 1.381 3.672 4.902 1.00 80.56 188 ALA A CA 1
ATOM 1466 C C . ALA A 1 188 ? 0.816 4.524 6.056 1.00 80.56 188 ALA A C 1
ATOM 1468 O O . ALA A 1 188 ? -0.154 4.131 6.701 1.00 80.56 188 ALA A O 1
ATOM 1469 N N . ASP A 1 189 ? 1.385 5.699 6.316 1.00 77.94 189 ASP A N 1
ATOM 1470 C CA . ASP A 1 189 ? 0.908 6.636 7.332 1.00 77.94 189 ASP A CA 1
ATOM 1471 C C . ASP A 1 189 ? -0.457 7.258 7.002 1.00 77.94 189 ASP A C 1
ATOM 1473 O O . ASP A 1 189 ? -1.220 7.557 7.926 1.00 77.94 189 ASP A O 1
ATOM 1477 N N . PHE A 1 190 ? -0.833 7.354 5.724 1.00 79.81 190 PHE A N 1
ATOM 1478 C CA . PHE A 1 190 ? -2.142 7.871 5.305 1.00 79.81 190 PHE A CA 1
ATOM 1479 C C . PHE A 1 190 ? -3.315 6.952 5.664 1.00 79.81 190 PHE A C 1
ATOM 1481 O O . PHE A 1 190 ? -4.454 7.418 5.745 1.00 79.81 190 PHE A O 1
ATOM 1488 N N . PHE A 1 191 ? -3.062 5.681 6.001 1.00 72.31 191 PHE A N 1
ATOM 1489 C CA . PHE A 1 191 ? -4.100 4.841 6.601 1.00 72.31 191 PHE A CA 1
ATOM 1490 C C . PHE A 1 191 ? -4.583 5.394 7.945 1.00 72.31 191 PHE A C 1
ATOM 1492 O O . PHE A 1 191 ? -5.744 5.190 8.284 1.00 72.31 191 PHE A O 1
ATOM 1499 N N . THR A 1 192 ? -3.757 6.145 8.682 1.00 67.69 192 THR A N 1
ATOM 1500 C CA . THR A 1 192 ? -4.122 6.714 9.996 1.00 67.69 192 THR A CA 1
ATOM 1501 C C . THR A 1 192 ? -5.342 7.622 9.897 1.00 67.69 192 THR A C 1
ATOM 1503 O O . THR A 1 192 ? -6.258 7.513 10.709 1.00 67.69 192 THR A O 1
ATOM 1506 N N . ALA A 1 193 ? -5.406 8.454 8.854 1.00 67.88 193 ALA A N 1
ATOM 1507 C CA . ALA A 1 193 ? -6.558 9.311 8.589 1.00 67.88 193 ALA A CA 1
ATOM 1508 C C . ALA A 1 193 ? -7.791 8.515 8.121 1.00 67.88 193 ALA A C 1
ATOM 1510 O O . ALA A 1 193 ? -8.927 8.927 8.355 1.00 67.88 193 ALA A O 1
ATOM 1511 N N . ALA A 1 194 ? -7.580 7.362 7.481 1.00 66.25 194 ALA A N 1
ATOM 1512 C CA . ALA A 1 194 ? -8.656 6.521 6.973 1.00 66.25 194 ALA A CA 1
ATOM 1513 C C . ALA A 1 194 ? -9.306 5.649 8.064 1.00 66.25 194 ALA A C 1
ATOM 1515 O O . ALA A 1 194 ? -10.490 5.330 7.959 1.00 66.25 194 ALA A O 1
ATOM 1516 N N . VAL A 1 195 ? -8.578 5.280 9.126 1.00 67.56 195 VAL A N 1
ATOM 1517 C CA . VAL A 1 195 ? -9.029 4.286 10.122 1.00 67.56 195 VAL A CA 1
ATOM 1518 C C . VAL A 1 195 ? -10.342 4.615 10.829 1.00 67.56 195 VAL A C 1
ATOM 1520 O O . VAL A 1 195 ? -11.157 3.697 10.948 1.00 67.56 195 VAL A O 1
ATOM 1523 N N . PRO A 1 196 ? -10.622 5.858 11.267 1.00 69.44 196 PRO A N 1
ATOM 1524 C CA . PRO A 1 196 ? -11.906 6.168 11.894 1.00 69.44 196 PRO A CA 1
ATOM 1525 C C . PRO A 1 196 ? -13.105 5.801 11.007 1.00 69.44 196 PRO A C 1
ATOM 1527 O O . PRO A 1 196 ? -14.107 5.288 11.504 1.00 69.44 196 PRO A O 1
ATOM 1530 N N . TYR A 1 197 ? -12.977 5.977 9.687 1.00 69.12 197 TYR A N 1
ATOM 1531 C CA . TYR A 1 197 ? -14.006 5.584 8.724 1.00 69.12 197 TYR A CA 1
ATOM 1532 C C . TYR A 1 197 ? -14.153 4.055 8.636 1.00 69.12 197 TYR A C 1
ATOM 1534 O O . TYR A 1 197 ? -15.275 3.552 8.561 1.00 69.12 197 TYR A O 1
ATOM 1542 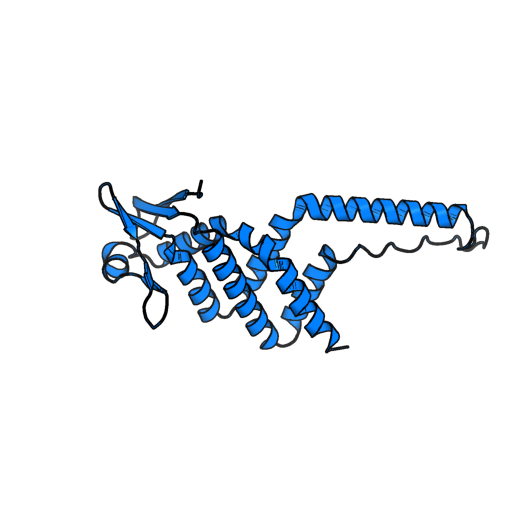N N . ILE A 1 198 ? -13.040 3.308 8.714 1.00 65.75 198 ILE A N 1
ATOM 1543 C CA . ILE A 1 198 ? -13.041 1.832 8.742 1.00 65.75 198 ILE A CA 1
ATOM 1544 C C . ILE A 1 198 ? -13.777 1.322 9.976 1.00 65.75 198 ILE A C 1
ATOM 1546 O O . ILE A 1 198 ? -14.657 0.468 9.873 1.00 65.75 198 ILE A O 1
ATOM 1550 N N . TYR A 1 199 ? -13.416 1.854 11.144 1.00 68.88 199 TYR A N 1
ATOM 1551 C CA . TYR A 1 199 ? -13.973 1.418 12.415 1.00 68.88 199 TYR A CA 1
ATOM 1552 C C . TYR A 1 199 ? -15.489 1.615 12.454 1.00 68.88 199 TYR A C 1
ATOM 1554 O O . TYR A 1 199 ? -16.219 0.693 12.816 1.00 68.88 199 TYR A O 1
ATOM 1562 N N . GLN A 1 200 ? -15.977 2.779 12.012 1.00 71.50 200 GLN A N 1
ATOM 1563 C CA . GLN A 1 200 ? -17.414 3.048 11.958 1.00 71.50 200 GLN A CA 1
ATOM 1564 C C . GLN A 1 200 ? -18.154 2.086 11.020 1.00 71.50 200 GLN A C 1
ATOM 1566 O O . GLN A 1 200 ? -19.198 1.555 11.402 1.00 71.50 200 GLN A O 1
ATOM 1571 N N . ALA A 1 201 ? -17.605 1.810 9.833 1.00 67.31 201 ALA A N 1
ATOM 1572 C CA . ALA A 1 201 ? -18.217 0.890 8.875 1.00 67.31 201 ALA A CA 1
ATOM 1573 C C . ALA A 1 201 ? -18.277 -0.554 9.408 1.00 67.31 201 ALA A C 1
ATOM 1575 O O . ALA A 1 201 ? -19.316 -1.212 9.324 1.00 67.31 201 ALA A O 1
ATOM 1576 N N . VAL A 1 202 ? -17.184 -1.037 10.010 1.00 67.44 202 VAL A N 1
ATOM 1577 C CA . VAL A 1 202 ? -17.115 -2.382 10.602 1.00 67.44 202 VAL A CA 1
ATOM 1578 C C . VAL A 1 202 ? -18.051 -2.502 11.804 1.00 67.44 202 VAL A C 1
ATOM 1580 O O . VAL A 1 202 ? -18.825 -3.456 11.882 1.00 67.44 202 VAL A O 1
ATOM 1583 N N . ARG A 1 203 ? -18.047 -1.517 12.711 1.00 68.00 203 ARG A N 1
ATOM 1584 C CA . ARG A 1 203 ? -18.916 -1.497 13.896 1.00 68.00 203 ARG A CA 1
ATOM 1585 C C . ARG A 1 203 ? -20.396 -1.521 13.521 1.00 68.00 203 ARG A C 1
ATOM 1587 O O . ARG A 1 203 ? -21.136 -2.333 14.070 1.00 68.00 203 ARG A O 1
ATOM 1594 N N . ALA A 1 204 ? -20.812 -0.692 12.560 1.00 71.12 204 ALA A N 1
ATOM 1595 C CA . ALA A 1 204 ? -22.194 -0.659 12.080 1.00 71.12 204 ALA A CA 1
ATOM 1596 C C . ALA A 1 204 ? -22.647 -2.013 11.507 1.00 71.12 204 ALA A C 1
ATOM 1598 O O . ALA A 1 204 ? -23.811 -2.388 11.640 1.00 71.12 204 ALA A O 1
ATOM 1599 N N . ARG A 1 205 ? -21.734 -2.781 10.897 1.00 66.38 205 ARG A N 1
ATOM 1600 C CA . ARG A 1 205 ? -22.047 -4.112 10.367 1.00 66.38 205 ARG A CA 1
ATOM 1601 C C . ARG A 1 205 ? -22.160 -5.167 11.463 1.00 66.38 205 ARG A C 1
ATOM 1603 O O . ARG A 1 205 ? -23.077 -5.978 11.405 1.00 66.38 205 ARG A O 1
ATOM 1610 N N . LEU A 1 206 ? -21.267 -5.154 12.451 1.00 67.56 206 LEU A N 1
ATOM 1611 C CA . LEU A 1 206 ? -21.316 -6.091 13.579 1.00 67.56 206 LEU A CA 1
ATOM 1612 C C . LEU A 1 206 ? -22.578 -5.900 14.422 1.00 67.56 206 LEU A C 1
ATOM 1614 O O . LEU A 1 206 ? -23.171 -6.881 14.843 1.00 67.56 206 LEU A O 1
ATOM 1618 N N . SER A 1 207 ? -23.060 -4.663 14.589 1.00 69.81 207 SER A N 1
ATOM 1619 C CA . SER A 1 207 ? -24.336 -4.411 15.276 1.00 69.81 207 SER A CA 1
ATOM 1620 C C . SER A 1 207 ? -25.567 -4.980 14.556 1.00 69.81 207 SER A C 1
ATOM 1622 O O . SER A 1 207 ? -26.636 -5.040 15.153 1.00 69.81 207 SER A O 1
ATOM 1624 N N . LEU A 1 208 ? -25.442 -5.388 13.287 1.00 60.34 208 LEU A N 1
ATOM 1625 C CA . LEU A 1 208 ? -26.522 -6.034 12.529 1.00 60.34 208 LEU A CA 1
ATOM 1626 C C . LEU A 1 208 ? -26.536 -7.567 12.685 1.00 60.34 208 LEU A C 1
ATOM 1628 O O . LEU A 1 208 ? -27.469 -8.200 12.196 1.00 60.34 208 LEU A O 1
ATOM 1632 N N . TYR A 1 209 ? -25.533 -8.155 13.347 1.00 55.16 209 TYR A N 1
ATOM 1633 C CA . TYR A 1 209 ? -25.434 -9.591 13.622 1.00 55.16 209 TYR A CA 1
ATOM 1634 C C . TYR A 1 209 ? -25.222 -9.812 15.133 1.00 55.16 209 TYR A C 1
ATOM 1636 O O . TYR A 1 209 ? -24.070 -9.814 15.571 1.00 55.16 209 TYR A O 1
ATOM 1644 N N . PRO A 1 210 ? -26.310 -9.921 15.926 1.00 51.84 210 PRO A N 1
ATOM 1645 C CA . PRO A 1 210 ? -26.238 -10.205 17.360 1.00 51.84 210 PRO A CA 1
ATOM 1646 C C . PRO A 1 210 ? -25.718 -11.615 17.668 1.00 51.84 210 PRO A C 1
ATOM 1648 O O . PRO A 1 210 ? -25.928 -12.529 16.836 1.00 51.84 210 PRO A O 1
#

Mean predicted aligned error: 10.91 Å

Foldseek 3Di:
DWDKDKDAACDDPQHRWIKIFTHDPLVLLLVLLQLLLVLLVVVCVVDDPPLLVVVVVLCCVQVPQPDQPQDDDDPVPPDDCPDPVSVVVSVVSSVVSVVVSVVCNVPCLLVSLLVNSVVSLVPGDPVSNCQSLLSLLQRMFIDDPNDTHRQWDQDPVGIDGDPCCPPPNCPDPVVSVVSSVVSCVSSSSSSSVVVVVSSVSSVVVVVVPD

Secondary structure (DSSP, 8-state):
---EEEEE--SSTTTT-EEEEE---HHHHHHHHHHHHHHHHHHHHHS-THHHHHHHHHHHHHHSPPP-PPP---TTSSS-TT-HHHHHHHHHHHHHHHHHHHHHHHHSHHHHHHHHHHHHHHHS-HHHHHHHHHHHGGGEEEEETTEEEESEEEETTEEEE-HHIIIII---HHHHHHHHHHHHHHHGGGHHHHHHHHHHHHHHHHTT--

Solvent-accessible surface area (backbone atoms only — not comparable to full-atom values): 12010 Å² total; per-residue (Å²): 133,76,56,71,47,78,47,71,36,85,62,75,80,38,45,77,42,42,33,41,36,38,55,67,54,72,68,56,41,45,51,49,35,47,50,49,48,52,51,38,50,53,50,38,72,74,42,75,64,68,59,48,51,53,50,49,49,62,47,43,78,65,75,46,76,80,82,75,76,76,82,84,66,63,90,83,65,87,58,54,86,83,35,70,68,50,47,50,53,52,51,53,50,48,50,53,49,49,53,51,49,50,53,50,56,69,76,36,46,66,62,49,42,41,48,52,52,47,56,43,51,74,68,39,58,68,69,59,41,48,54,53,42,36,57,49,40,62,34,30,21,38,59,55,91,96,44,72,43,71,34,41,44,83,52,100,93,42,60,38,65,33,71,63,28,50,72,74,65,52,69,28,77,66,54,57,55,50,50,41,52,55,44,45,65,75,50,42,70,41,39,56,79,41,43,67,60,51,52,54,56,52,51,61,53,50,74,73,58,130

Radius of gyration: 23.75 Å; Cα contacts (8 Å, |Δi|>4): 214; chains: 1; bounding box: 48×35×79 Å

Organism: NCBI:txid481145